Protein AF-A0A2L2YTN0-F1 (afdb_monomer_lite)

Organism: Parasteatoda tepidariorum (NCBI:txid114398)

Foldseek 3Di:
DVVVVVVVVVVVVVVVVVVVVVVVVVVVVVVVLPPDDDDDVVVLVVLLVPDDCLVVDDPPDDPPVVVVVVADPDHDPVVVVVVVVSVVSSCSSVVVVVVVVCVVCVVVVVVVVVVVVVVVVVVVVVVVVVVVVVVVVVVVVVVVVVVVVVVVVVVVVVVVVVVVVVVVVLVVVLVVLVVVLVVCVVVVVLVVNLVSLVVNLVSLVVVCVDPVSVVSNVVSVVVNVVSVVVVVVVVVVVVVPDDVVVPD

Radius of gyration: 58.1 Å; chains: 1; bounding box: 107×34×154 Å

Structure (mmCIF, N/CA/C/O backbone):
data_AF-A0A2L2YTN0-F1
#
_entry.id   AF-A0A2L2YTN0-F1
#
loop_
_atom_site.group_PDB
_atom_site.id
_atom_site.type_symbol
_atom_site.label_atom_id
_atom_site.label_alt_id
_atom_site.label_comp_id
_atom_site.label_asym_id
_atom_site.label_entity_id
_atom_site.label_seq_id
_atom_site.pdbx_PDB_ins_code
_atom_site.Cartn_x
_atom_site.Cartn_y
_atom_site.Cartn_z
_atom_site.occupancy
_atom_site.B_iso_or_equiv
_atom_site.auth_seq_id
_atom_site.auth_comp_id
_atom_site.auth_asym_id
_atom_site.auth_atom_id
_atom_site.pdbx_PDB_model_num
ATOM 1 N N . ILE A 1 1 ? -19.406 10.947 19.185 1.00 48.34 1 ILE A N 1
ATOM 2 C CA . ILE A 1 1 ? -18.418 10.175 19.982 1.00 48.34 1 ILE A CA 1
ATOM 3 C C . ILE A 1 1 ? -18.145 10.875 21.314 1.00 48.34 1 ILE A C 1
ATOM 5 O O . ILE A 1 1 ? -18.525 10.317 22.329 1.00 48.34 1 ILE A O 1
ATOM 9 N N . VAL A 1 2 ? -17.648 12.120 21.328 1.00 35.19 2 VAL A N 1
ATOM 10 C CA . VAL A 1 2 ? -17.417 12.908 22.567 1.00 35.19 2 VAL A CA 1
ATOM 11 C C . VAL A 1 2 ? -18.666 13.018 23.458 1.00 35.19 2 VAL A C 1
ATOM 13 O O . VAL A 1 2 ? -18.600 12.741 24.647 1.00 35.19 2 VAL A O 1
ATOM 16 N N . TYR A 1 3 ? -19.833 13.301 22.869 1.00 34.72 3 TYR A N 1
ATOM 17 C CA . TYR A 1 3 ? -21.108 13.385 23.600 1.00 34.72 3 TYR A CA 1
ATOM 18 C C . TYR A 1 3 ? -21.550 12.059 24.245 1.00 34.72 3 TYR A C 1
ATOM 20 O O . TYR A 1 3 ? -22.208 12.068 25.278 1.00 34.72 3 TYR A O 1
ATOM 28 N N . LEU A 1 4 ? -21.179 10.921 23.646 1.00 38.97 4 LEU A N 1
ATOM 29 C CA . LEU A 1 4 ? -21.523 9.594 24.163 1.00 38.97 4 LEU A CA 1
ATOM 30 C C . LEU A 1 4 ? -20.645 9.253 25.376 1.00 38.97 4 LEU A C 1
ATOM 32 O O . LEU A 1 4 ? -21.145 8.785 26.390 1.00 38.97 4 LEU A O 1
ATOM 36 N N . ILE A 1 5 ? -19.351 9.573 25.284 1.00 40.47 5 ILE A N 1
ATOM 37 C CA . ILE A 1 5 ? -18.366 9.385 26.358 1.00 40.47 5 ILE A CA 1
ATOM 38 C C . ILE A 1 5 ? -18.714 10.270 27.566 1.00 40.47 5 ILE A C 1
ATOM 40 O O . ILE A 1 5 ? -18.702 9.799 28.699 1.00 40.47 5 ILE A O 1
ATOM 44 N N . GLN A 1 6 ? -19.121 11.522 27.327 1.00 35.72 6 GLN A N 1
ATOM 45 C CA . GLN A 1 6 ? -19.537 12.450 28.384 1.00 35.72 6 GLN A CA 1
ATOM 46 C C . GLN A 1 6 ? -20.775 11.959 29.154 1.00 35.72 6 GLN A C 1
ATOM 48 O O . GLN A 1 6 ? -20.878 12.170 30.360 1.00 35.72 6 GLN A O 1
ATOM 53 N N . ASN A 1 7 ? -21.718 11.311 28.463 1.00 35.59 7 ASN A N 1
ATOM 54 C CA . ASN A 1 7 ? -22.945 10.808 29.079 1.00 35.59 7 ASN A CA 1
ATOM 55 C C . ASN A 1 7 ? -22.693 9.532 29.904 1.00 35.59 7 ASN A C 1
ATOM 57 O O . ASN A 1 7 ? -23.324 9.328 30.935 1.00 35.59 7 ASN A O 1
ATOM 61 N N . ILE A 1 8 ? -21.730 8.707 29.481 1.00 45.28 8 ILE A N 1
ATOM 62 C CA . ILE A 1 8 ? -21.305 7.498 30.203 1.00 45.28 8 ILE A CA 1
ATOM 63 C C . ILE A 1 8 ? -20.527 7.864 31.476 1.00 45.28 8 ILE A C 1
ATOM 65 O O . ILE A 1 8 ? -20.790 7.295 32.531 1.00 45.28 8 ILE A O 1
ATOM 69 N N . LEU A 1 9 ? -19.641 8.865 31.412 1.00 38.28 9 LEU A N 1
ATOM 70 C CA . LEU A 1 9 ? -18.929 9.388 32.587 1.00 38.28 9 LEU A CA 1
ATOM 71 C C . LEU A 1 9 ? -19.881 10.007 33.620 1.00 38.28 9 LEU A C 1
ATOM 73 O O . LEU A 1 9 ? -19.752 9.726 34.805 1.00 38.28 9 LEU A O 1
ATOM 77 N N . LYS A 1 10 ? -20.887 10.773 33.173 1.00 48.72 10 LYS A N 1
ATOM 78 C CA . LYS A 1 10 ? -21.931 11.301 34.067 1.00 48.72 10 LYS A CA 1
ATOM 79 C C . LYS A 1 10 ? -22.768 10.205 34.717 1.00 48.72 10 LYS A C 1
ATOM 81 O O . LYS A 1 10 ? -23.154 10.351 35.866 1.00 48.72 10 LYS A O 1
ATOM 86 N N . SER A 1 11 ? -23.044 9.117 33.998 1.00 43.41 11 SER A N 1
ATOM 87 C CA . SER A 1 11 ? -23.689 7.947 34.595 1.00 43.41 11 SER A CA 1
ATOM 88 C C . SER A 1 11 ? -22.801 7.386 35.710 1.00 43.41 11 SER A C 1
ATOM 90 O O . SER A 1 11 ? -23.268 7.221 36.824 1.00 43.41 11 SER A O 1
ATOM 92 N N . ILE A 1 12 ? -21.511 7.163 35.458 1.00 47.62 12 ILE A N 1
ATOM 93 C CA . ILE A 1 12 ? -20.570 6.618 36.453 1.00 47.62 12 ILE A CA 1
ATOM 94 C C . ILE A 1 12 ? -20.484 7.458 37.741 1.00 47.62 12 ILE A C 1
ATOM 96 O O . ILE A 1 12 ? -20.508 6.867 38.819 1.00 47.62 12 ILE A O 1
ATOM 100 N N . ASP A 1 13 ? -20.466 8.793 37.651 1.00 45.06 13 ASP A N 1
ATOM 101 C CA . ASP A 1 13 ? -20.492 9.675 38.835 1.00 45.06 13 ASP A CA 1
ATOM 102 C C . ASP A 1 13 ? -21.789 9.518 39.642 1.00 45.06 13 ASP A C 1
ATOM 104 O O . ASP A 1 13 ? -21.746 9.320 40.854 1.00 45.06 13 ASP A O 1
ATOM 108 N N . VAL A 1 14 ? -22.943 9.496 38.964 1.00 46.19 14 VAL A N 1
ATOM 109 C CA . VAL A 1 14 ? -24.255 9.314 39.612 1.00 46.19 14 VAL A CA 1
ATOM 110 C C . VAL A 1 14 ? -24.351 7.951 40.309 1.00 46.19 14 VAL A C 1
ATOM 112 O O . VAL A 1 14 ? -24.947 7.834 41.376 1.00 46.19 14 VAL A O 1
ATOM 115 N N . TRP A 1 15 ? -23.736 6.910 39.743 1.00 45.78 15 TRP A N 1
ATOM 116 C CA . TRP A 1 15 ? -23.689 5.578 40.355 1.00 45.78 15 TRP A CA 1
ATOM 117 C C . TRP A 1 15 ? -22.715 5.497 41.543 1.00 45.78 15 TRP A C 1
ATOM 119 O O . TRP A 1 15 ? -22.948 4.704 42.457 1.00 45.78 15 TRP A O 1
ATOM 129 N N . SER A 1 16 ? -21.653 6.311 41.563 1.00 41.84 16 SER A N 1
ATOM 130 C CA . SER A 1 16 ? -20.748 6.438 42.713 1.00 41.84 16 SER A CA 1
ATOM 131 C C . SER A 1 16 ? -21.428 7.161 43.876 1.00 41.84 16 SER A C 1
ATOM 133 O O . SER A 1 16 ? -21.427 6.644 44.991 1.00 41.84 16 SER A O 1
ATOM 135 N N . GLU A 1 17 ? -22.089 8.290 43.603 1.00 45.91 17 GLU A N 1
ATOM 136 C CA . GLU A 1 17 ? -22.865 9.048 44.597 1.00 45.91 17 GLU A CA 1
ATOM 137 C C . GLU A 1 17 ? -24.018 8.210 45.174 1.00 45.91 17 GLU A C 1
ATOM 139 O O . GLU A 1 17 ? -24.257 8.216 46.381 1.00 45.91 17 GLU A O 1
ATOM 144 N N . PHE A 1 18 ? -24.687 7.403 44.343 1.00 41.47 18 PHE A N 1
ATOM 145 C CA . PHE A 1 18 ? -25.736 6.485 44.796 1.00 41.47 18 PHE A CA 1
ATOM 146 C C . PHE A 1 18 ? -25.197 5.381 45.720 1.00 41.47 18 PHE A C 1
ATOM 148 O O . PHE A 1 18 ? -25.858 4.982 46.677 1.00 41.47 18 PHE A O 1
ATOM 155 N N . LYS A 1 19 ? -23.978 4.891 45.467 1.00 44.25 19 LYS A N 1
ATOM 156 C CA . LYS A 1 19 ? -23.327 3.866 46.296 1.00 44.25 19 LYS A CA 1
ATOM 157 C C . LYS A 1 19 ? -22.924 4.406 47.670 1.00 44.25 19 LYS A C 1
ATOM 159 O O . LYS A 1 19 ? -23.001 3.668 48.649 1.00 44.25 19 LYS A O 1
ATOM 164 N N . GLU A 1 20 ? -22.517 5.670 47.735 1.00 43.56 20 GLU A N 1
ATOM 165 C CA . GLU A 1 20 ? -22.165 6.371 48.975 1.00 43.56 20 GLU A CA 1
ATOM 166 C C . GLU A 1 20 ? -23.419 6.684 49.808 1.00 43.56 20 GLU A C 1
ATOM 168 O O . GLU A 1 20 ? -23.465 6.357 50.993 1.00 43.56 20 GLU A O 1
ATOM 173 N N . PHE A 1 21 ? -24.488 7.160 49.157 1.00 38.09 21 PHE A N 1
ATOM 174 C CA . PHE A 1 21 ? -25.786 7.429 49.784 1.00 38.09 21 PHE A CA 1
ATOM 175 C C . PHE A 1 21 ? -26.425 6.170 50.397 1.00 38.09 21 PHE A C 1
ATOM 177 O O . PHE A 1 21 ? -26.825 6.165 51.560 1.00 38.09 21 PHE A O 1
ATOM 184 N N . VAL A 1 22 ? -26.454 5.061 49.647 1.00 43.91 22 VAL A N 1
ATOM 185 C CA . VAL A 1 22 ? -27.010 3.784 50.129 1.00 43.91 22 VAL A CA 1
ATOM 186 C C . VAL A 1 22 ? -26.163 3.194 51.264 1.00 43.91 22 VAL A C 1
ATOM 188 O O . VAL A 1 22 ? -26.704 2.579 52.182 1.00 43.91 22 VAL A O 1
ATOM 191 N N . ALA A 1 23 ? -24.841 3.383 51.244 1.00 42.34 23 ALA A N 1
ATOM 192 C CA . ALA A 1 23 ? -23.972 2.908 52.317 1.00 42.34 23 ALA A CA 1
ATOM 193 C C . ALA A 1 23 ? -24.179 3.692 53.626 1.00 42.34 23 ALA A C 1
ATOM 195 O O . ALA A 1 23 ? -24.270 3.070 54.686 1.00 42.34 23 ALA A O 1
ATOM 196 N N . GLU A 1 24 ? -24.298 5.022 53.573 1.00 44.38 24 GLU A N 1
ATOM 197 C CA . GLU A 1 24 ? -24.508 5.861 54.763 1.00 44.38 24 GLU A CA 1
ATOM 198 C C . GLU A 1 24 ? -25.891 5.655 55.403 1.00 44.38 24 GLU A C 1
ATOM 200 O O . GLU A 1 24 ? -26.000 5.553 56.629 1.00 44.38 24 GLU A O 1
ATOM 205 N N . GLU A 1 25 ? -26.946 5.512 54.596 1.00 44.53 25 GLU A N 1
ATOM 206 C CA . GLU A 1 25 ? -28.322 5.360 55.089 1.00 44.53 25 GLU A CA 1
ATOM 207 C C . GLU A 1 25 ? -28.545 3.994 55.777 1.00 44.53 25 GLU A C 1
ATOM 209 O O . GLU A 1 25 ? -29.207 3.901 56.817 1.00 44.53 25 GLU A O 1
ATOM 214 N N . ILE A 1 26 ? -27.896 2.933 55.277 1.00 44.75 26 ILE A N 1
ATOM 215 C CA . ILE A 1 26 ? -27.931 1.585 55.874 1.00 44.75 26 ILE A CA 1
ATOM 216 C C . ILE A 1 26 ? -27.136 1.523 57.191 1.00 44.75 26 ILE A C 1
ATOM 218 O O . ILE A 1 26 ? -27.527 0.806 58.117 1.00 44.75 26 ILE A O 1
ATOM 222 N N . ILE A 1 27 ? -26.033 2.271 57.312 1.00 43.00 27 ILE A N 1
ATOM 223 C CA . ILE A 1 27 ? -25.228 2.321 58.544 1.00 43.00 27 ILE A CA 1
ATOM 224 C C . ILE A 1 27 ? -25.978 3.084 59.648 1.00 43.00 27 ILE A C 1
ATOM 226 O O . ILE A 1 27 ? -26.033 2.605 60.782 1.00 43.00 27 ILE A O 1
ATOM 230 N N . HIS A 1 28 ? -26.640 4.199 59.325 1.00 39.97 28 HIS A N 1
ATOM 231 C CA . HIS A 1 28 ? -27.434 4.961 60.297 1.00 39.97 28 HIS A CA 1
ATOM 232 C C . HIS A 1 28 ? -28.689 4.216 60.786 1.00 39.97 28 HIS A C 1
ATOM 234 O O . HIS A 1 28 ? -29.033 4.299 61.968 1.00 39.97 28 HIS A O 1
ATOM 240 N N . ALA A 1 29 ? -29.338 3.420 59.929 1.00 42.09 29 ALA A N 1
ATOM 241 C CA . ALA A 1 29 ? -30.466 2.571 60.328 1.00 42.09 29 ALA A CA 1
ATOM 242 C C . ALA A 1 29 ? -30.058 1.423 61.284 1.00 42.09 29 ALA A C 1
ATOM 244 O O . ALA A 1 29 ? -30.882 0.912 62.053 1.00 42.09 29 ALA A O 1
ATOM 245 N N . LYS A 1 30 ? -28.775 1.034 61.268 1.00 44.38 30 LYS A N 1
ATOM 246 C CA . LYS A 1 30 ? -28.212 -0.079 62.047 1.00 44.38 30 LYS A CA 1
ATOM 247 C C . LYS A 1 30 ? -27.887 0.277 63.501 1.00 44.38 30 LYS A C 1
ATOM 249 O O . LYS A 1 30 ? -27.953 -0.600 64.360 1.00 44.38 30 LYS A O 1
ATOM 254 N N . GLU A 1 31 ? -27.574 1.536 63.808 1.00 39.06 31 GLU A N 1
ATOM 255 C CA . GLU A 1 31 ? -27.275 1.961 65.189 1.00 39.06 31 GLU A CA 1
ATOM 256 C C . GLU A 1 31 ? -28.535 2.197 66.038 1.00 39.06 31 GLU A C 1
ATOM 258 O O . GLU A 1 31 ? -28.496 2.021 67.255 1.00 39.06 31 GLU A O 1
ATOM 263 N N . ALA A 1 32 ? -29.679 2.510 65.421 1.00 39.66 32 ALA A N 1
ATOM 264 C CA . ALA A 1 32 ? -30.922 2.787 66.148 1.00 39.66 32 ALA A CA 1
ATOM 265 C C . ALA A 1 32 ? -31.709 1.526 66.572 1.00 39.66 32 ALA A C 1
ATOM 267 O O . ALA A 1 32 ? -32.478 1.577 67.532 1.00 39.66 32 ALA A O 1
ATOM 268 N N . THR A 1 33 ? -31.525 0.389 65.893 1.00 42.94 33 THR A N 1
ATOM 269 C CA . THR A 1 33 ? -32.337 -0.836 66.083 1.00 42.94 33 THR A CA 1
ATOM 270 C C . THR A 1 33 ? -31.667 -1.907 66.955 1.00 42.94 33 THR A C 1
ATOM 272 O O . THR A 1 33 ? -32.315 -2.860 67.382 1.00 42.94 33 THR A O 1
ATOM 275 N N . LEU A 1 34 ? -30.396 -1.733 67.343 1.00 38.41 34 LEU A N 1
ATOM 276 C CA . LEU A 1 34 ? -29.641 -2.698 68.163 1.00 38.41 34 LEU A CA 1
ATOM 277 C C . LEU A 1 34 ? -29.969 -2.647 69.674 1.00 38.41 34 LEU A C 1
ATOM 279 O O . LEU A 1 34 ? -29.134 -2.962 70.521 1.00 38.41 34 LEU A O 1
ATOM 283 N N . SER A 1 35 ? -31.189 -2.266 70.053 1.00 40.78 35 SER A N 1
ATOM 284 C CA . SER A 1 35 ? -31.643 -2.382 71.440 1.00 40.78 35 SER A CA 1
ATOM 285 C C . SER A 1 35 ? -33.059 -2.945 71.508 1.00 40.78 35 SER A C 1
ATOM 287 O O . SER A 1 35 ? -34.026 -2.205 71.627 1.00 40.78 35 SER A O 1
ATOM 289 N N . LYS A 1 36 ? -33.171 -4.281 71.422 1.00 41.88 36 LYS A N 1
ATOM 290 C CA . LYS A 1 36 ? -33.826 -5.182 72.402 1.00 41.88 36 LYS A CA 1
ATOM 291 C C . LYS A 1 36 ? -34.142 -6.539 71.751 1.00 41.88 36 LYS A C 1
ATOM 293 O O . LYS A 1 36 ? -34.990 -6.661 70.883 1.00 41.88 36 LYS A O 1
ATOM 298 N N . SER A 1 37 ? -33.433 -7.560 72.224 1.00 45.72 37 SER A N 1
ATOM 299 C CA . SER A 1 37 ? -33.580 -8.992 71.924 1.00 45.72 37 SER A CA 1
ATOM 300 C C . SER A 1 37 ? -35.024 -9.504 71.801 1.00 45.72 37 SER A C 1
ATOM 302 O O . SER A 1 37 ? -35.763 -9.388 72.777 1.00 45.72 37 SER A O 1
ATOM 304 N N . TRP A 1 38 ? -35.290 -10.279 70.738 1.00 38.25 38 TRP A N 1
ATOM 305 C CA . TRP A 1 38 ? -35.926 -11.609 70.800 1.00 38.25 38 TRP A CA 1
ATOM 306 C C . TRP A 1 38 ? -35.236 -12.541 69.781 1.00 38.25 38 TRP A C 1
ATOM 308 O O . TRP A 1 38 ? -35.338 -12.341 68.578 1.00 38.25 38 TRP A O 1
ATOM 318 N N . ASN A 1 39 ? -34.475 -13.531 70.258 1.00 56.28 39 ASN A N 1
ATOM 319 C CA . ASN A 1 39 ? -33.761 -14.515 69.432 1.00 56.28 39 ASN A CA 1
ATOM 320 C C . ASN A 1 39 ? -34.617 -15.778 69.251 1.00 56.28 39 ASN A C 1
ATOM 322 O O . ASN A 1 39 ? -34.424 -16.742 69.991 1.00 56.28 39 ASN A O 1
ATOM 326 N N . ASN A 1 40 ? -35.555 -15.798 68.298 1.00 59.47 40 ASN A N 1
ATOM 327 C CA . ASN A 1 40 ? -36.106 -17.075 67.835 1.00 59.47 40 ASN A CA 1
ATOM 328 C C . ASN A 1 40 ? -36.604 -17.000 66.371 1.00 59.47 40 ASN A C 1
ATOM 330 O O . ASN A 1 40 ? -37.602 -16.323 66.117 1.00 59.47 40 ASN A O 1
ATOM 334 N N . PRO A 1 41 ? -35.952 -17.680 65.406 1.00 64.06 41 PRO A N 1
ATOM 335 C CA . PRO A 1 41 ? -36.286 -17.585 63.977 1.00 64.06 41 PRO A CA 1
ATOM 336 C C . PRO A 1 41 ? -37.686 -18.116 63.620 1.00 64.06 41 PRO A C 1
ATOM 338 O O . PRO A 1 41 ? -38.272 -17.671 62.636 1.00 64.06 41 PRO A O 1
ATOM 341 N N . GLU A 1 42 ? -38.252 -19.020 64.423 1.00 62.00 42 GLU A N 1
ATOM 342 C CA . GLU A 1 42 ? -39.632 -19.506 64.247 1.00 62.00 42 GLU A CA 1
ATOM 343 C C . GLU A 1 42 ? -40.665 -18.416 64.569 1.00 62.00 42 GLU A C 1
ATOM 345 O O . GLU A 1 42 ? -41.615 -18.215 63.820 1.00 62.00 42 GLU A O 1
ATOM 350 N N . VAL A 1 43 ? -40.421 -17.628 65.621 1.00 63.94 43 VAL A N 1
ATOM 351 C CA . VAL A 1 43 ? -41.303 -16.522 66.027 1.00 63.94 43 VAL A CA 1
ATOM 352 C C . VAL A 1 43 ? -41.260 -15.397 64.993 1.00 63.94 43 VAL A C 1
ATOM 354 O O . VAL A 1 43 ? -42.292 -14.824 64.659 1.00 63.94 43 VAL A O 1
ATOM 357 N N . GLU A 1 44 ? -40.084 -15.115 64.429 1.00 64.56 44 GLU A N 1
ATOM 358 C CA . GLU A 1 44 ? -39.925 -14.147 63.337 1.00 64.56 44 GLU A CA 1
ATOM 359 C C . GLU A 1 44 ? -40.713 -14.566 62.080 1.00 64.56 44 GLU A C 1
ATOM 361 O O . GLU A 1 44 ? -41.345 -13.727 61.435 1.00 64.56 44 GLU A O 1
ATOM 366 N N . GLN A 1 45 ? -40.736 -15.863 61.751 1.00 66.81 45 GLN A N 1
ATOM 367 C CA . GLN A 1 45 ? -41.491 -16.391 60.613 1.00 66.81 45 GLN A CA 1
ATOM 368 C C . GLN A 1 45 ? -43.010 -16.370 60.855 1.00 66.81 45 GLN A C 1
ATOM 370 O O . GLN A 1 45 ? -43.762 -16.008 59.947 1.00 66.81 45 GLN A O 1
ATOM 375 N N . ASP A 1 46 ? -43.456 -16.666 62.077 1.00 69.12 46 ASP A N 1
ATOM 376 C CA . ASP A 1 46 ? -44.862 -16.547 62.474 1.00 69.12 46 ASP A CA 1
ATOM 377 C C . ASP A 1 46 ? -45.338 -15.086 62.414 1.00 69.12 46 ASP A C 1
ATOM 379 O O . ASP A 1 46 ? -46.406 -14.797 61.870 1.00 69.12 46 ASP A O 1
ATOM 383 N N . ILE A 1 47 ? -44.515 -14.135 62.874 1.00 71.88 47 ILE A N 1
ATOM 384 C CA . ILE A 1 47 ? -44.794 -12.692 62.785 1.00 71.88 47 ILE A CA 1
ATOM 385 C C . ILE A 1 47 ? -44.916 -12.244 61.325 1.00 71.88 47 ILE A C 1
ATOM 387 O O . ILE A 1 47 ? -45.849 -11.506 61.006 1.00 71.88 47 ILE A O 1
ATOM 391 N N . LEU A 1 48 ? -44.028 -12.705 60.439 1.00 70.81 48 LEU A N 1
ATOM 392 C CA . LEU A 1 48 ? -44.089 -12.422 59.000 1.00 70.81 48 LEU A CA 1
ATOM 393 C C . LEU A 1 48 ? -45.358 -12.993 58.356 1.00 70.81 48 LEU A C 1
ATOM 395 O O . LEU A 1 48 ? -46.016 -12.295 57.594 1.00 70.81 48 LEU A O 1
ATOM 399 N N . SER A 1 49 ? -45.740 -14.224 58.706 1.00 71.75 49 SER A N 1
ATOM 400 C CA . SER A 1 49 ? -46.982 -14.843 58.216 1.00 71.75 49 SER A CA 1
ATOM 401 C C . SER A 1 49 ? -48.252 -14.171 58.759 1.00 71.75 49 SER A C 1
ATOM 403 O O . SER A 1 49 ? -49.316 -14.266 58.154 1.00 71.75 49 SER A O 1
ATOM 405 N N . SER A 1 50 ? -48.144 -13.449 59.883 1.00 74.56 50 SER A N 1
ATOM 406 C CA . SER A 1 50 ? -49.245 -12.676 60.472 1.00 74.56 50 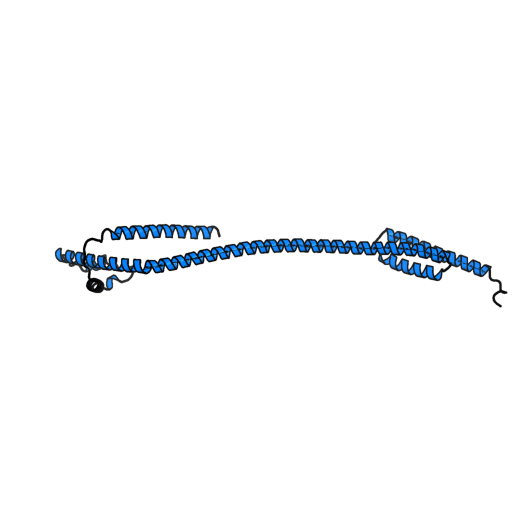SER A CA 1
ATOM 407 C C . SER A 1 50 ? -49.515 -11.340 59.765 1.00 74.56 50 SER A C 1
ATOM 409 O O . SER A 1 50 ? -50.497 -10.657 60.087 1.00 74.56 50 SER A O 1
ATOM 411 N N . ILE A 1 51 ? -48.635 -10.925 58.847 1.00 77.25 51 ILE A N 1
ATOM 412 C CA . ILE A 1 51 ? -48.811 -9.711 58.050 1.00 77.25 51 ILE A CA 1
ATOM 413 C C . ILE A 1 51 ? -49.892 -9.990 57.002 1.00 77.25 51 ILE A C 1
ATOM 415 O O . ILE A 1 51 ? -49.833 -10.973 56.271 1.00 77.25 51 ILE A O 1
ATOM 419 N N . LYS A 1 52 ? -50.908 -9.122 56.935 1.00 73.75 52 LYS A N 1
ATOM 420 C CA . LYS A 1 52 ? -51.998 -9.265 55.960 1.00 73.75 52 LYS A CA 1
ATOM 421 C C . LYS A 1 52 ? -51.446 -9.122 54.536 1.00 73.75 52 LYS A C 1
ATOM 423 O O . LYS A 1 52 ? -50.750 -8.151 54.250 1.00 73.75 52 LYS A O 1
ATOM 428 N N . GLU A 1 53 ? -51.850 -10.012 53.629 1.00 72.62 53 GLU A N 1
ATOM 429 C CA . GLU A 1 53 ? -51.388 -10.023 52.227 1.00 72.62 53 GLU A CA 1
ATOM 430 C C . GLU A 1 53 ? -51.665 -8.719 51.461 1.00 72.62 53 GLU A C 1
ATOM 432 O O . GLU A 1 53 ? -50.949 -8.369 50.527 1.00 72.62 53 GLU A O 1
ATOM 437 N N . VAL A 1 54 ? -52.660 -7.952 51.912 1.00 71.75 54 VAL A N 1
ATOM 438 C CA . VAL A 1 54 ? -53.020 -6.633 51.373 1.00 71.75 54 VAL A CA 1
ATOM 439 C C . VAL A 1 54 ? -51.836 -5.649 51.417 1.00 71.75 54 VAL A C 1
ATOM 441 O O . VAL A 1 54 ? -51.732 -4.790 50.549 1.00 71.75 54 VAL A O 1
ATOM 444 N N . PHE A 1 55 ? -50.899 -5.807 52.363 1.00 71.25 55 PHE A N 1
ATOM 445 C CA . PHE A 1 55 ? -49.687 -4.979 52.450 1.00 71.25 55 PHE A CA 1
ATOM 446 C C . PHE A 1 55 ? -48.626 -5.291 51.381 1.00 71.25 55 PHE A C 1
ATOM 448 O O . PHE A 1 55 ? -47.706 -4.497 51.217 1.00 71.25 55 PHE A O 1
ATOM 455 N N . TYR A 1 56 ? -48.746 -6.405 50.649 1.00 75.81 56 TYR A N 1
ATOM 456 C CA . TYR A 1 56 ? -47.852 -6.771 49.538 1.00 75.81 56 TYR A CA 1
ATOM 457 C C . TYR A 1 56 ? -48.431 -6.413 48.154 1.00 75.81 56 TYR A C 1
ATOM 459 O O . TYR A 1 56 ? -47.927 -6.887 47.139 1.00 75.81 56 TYR A O 1
ATOM 467 N N . SER A 1 57 ? -49.515 -5.631 48.102 1.00 74.69 57 SER A N 1
ATOM 468 C CA . SER A 1 57 ? -50.183 -5.238 46.849 1.00 74.69 57 SER A CA 1
ATOM 469 C C . SER A 1 57 ? -49.483 -4.061 46.139 1.00 74.69 57 SER A C 1
ATOM 471 O O . SER A 1 57 ? -48.590 -3.448 46.715 1.00 74.69 57 SER A O 1
ATOM 473 N N . ASP A 1 58 ? -49.902 -3.775 44.895 1.00 72.62 58 ASP A N 1
ATOM 474 C CA . ASP A 1 58 ? -49.335 -2.799 43.935 1.00 72.62 58 ASP A CA 1
ATOM 475 C C . ASP A 1 58 ? -48.827 -1.463 44.518 1.00 72.62 58 ASP A C 1
ATOM 477 O O . ASP A 1 58 ? -49.341 -0.961 45.517 1.00 72.62 58 ASP A O 1
ATOM 481 N N . GLU A 1 59 ? -47.903 -0.811 43.791 1.00 67.50 59 GLU A N 1
ATOM 482 C CA . GLU A 1 59 ? -47.253 0.474 44.136 1.00 67.50 59 GLU A CA 1
ATOM 483 C C . GLU A 1 59 ? -48.214 1.640 44.473 1.00 67.50 59 GLU A C 1
ATOM 485 O O . GLU A 1 59 ? -47.798 2.649 45.039 1.00 67.50 59 GLU A O 1
ATOM 490 N N . ASN A 1 60 ? -49.510 1.508 44.177 1.00 73.19 60 ASN A N 1
ATOM 491 C CA . ASN A 1 60 ? -50.554 2.492 44.477 1.00 73.19 60 ASN A CA 1
ATOM 492 C C . ASN A 1 60 ? -51.310 2.234 45.800 1.00 73.19 60 ASN A C 1
ATOM 494 O O . ASN A 1 60 ? -52.271 2.949 46.098 1.00 73.19 60 ASN A O 1
ATOM 498 N N . PHE A 1 61 ? -50.941 1.214 46.580 1.00 77.62 61 PHE A N 1
ATOM 499 C CA . PHE A 1 61 ? -51.616 0.883 47.834 1.00 77.62 61 PHE A CA 1
ATOM 500 C C . PHE A 1 61 ? -51.254 1.858 48.966 1.00 77.62 61 PHE A C 1
ATOM 502 O O . PHE A 1 61 ? -50.121 1.907 49.443 1.00 77.62 61 PHE A O 1
ATOM 509 N N . ASP A 1 62 ? -52.247 2.607 49.454 1.00 75.44 62 ASP A N 1
ATOM 510 C CA . ASP A 1 62 ? -52.084 3.495 50.607 1.00 75.44 62 ASP A CA 1
ATOM 511 C C . ASP A 1 62 ? -52.379 2.751 51.921 1.00 75.44 62 ASP A C 1
ATOM 513 O O . ASP A 1 62 ? -53.519 2.665 52.398 1.00 75.44 62 ASP A O 1
ATOM 517 N N . ALA A 1 63 ? -51.311 2.225 52.523 1.00 75.12 63 ALA A N 1
ATOM 518 C CA . ALA A 1 63 ? -51.346 1.533 53.807 1.00 75.12 63 ALA A CA 1
ATOM 519 C C . ALA A 1 63 ? -51.916 2.402 54.943 1.00 75.12 63 ALA A C 1
ATOM 521 O O . ALA A 1 63 ? -52.555 1.875 55.860 1.00 75.12 63 ALA A O 1
ATOM 522 N N . SER A 1 64 ? -51.723 3.726 54.876 1.00 75.62 64 SER A N 1
ATOM 523 C CA . SER A 1 64 ? -52.208 4.656 55.895 1.00 75.62 64 SER A CA 1
ATOM 524 C C . SER A 1 64 ? -53.727 4.806 55.821 1.00 75.62 64 SER A C 1
ATOM 526 O O . SER A 1 64 ? -54.410 4.656 56.833 1.00 75.62 64 SER A O 1
ATOM 528 N N . GLN A 1 65 ? -54.287 4.966 54.617 1.00 76.00 65 GLN A N 1
ATOM 529 C CA . GLN A 1 65 ? -55.738 5.019 54.413 1.00 76.00 65 GLN A CA 1
ATOM 530 C C . GLN A 1 65 ? -56.433 3.703 54.758 1.00 76.00 65 GLN A C 1
ATOM 532 O O . GLN A 1 65 ? -57.540 3.720 55.297 1.00 76.00 65 GLN A O 1
ATOM 537 N N . TYR A 1 66 ? -55.811 2.564 54.451 1.00 79.12 66 TYR A N 1
ATOM 538 C CA . TYR A 1 66 ? -56.362 1.254 54.795 1.00 79.12 66 TYR A CA 1
ATOM 539 C C . TYR A 1 66 ? -56.486 1.076 56.312 1.00 79.12 66 TYR A C 1
ATOM 541 O O . TYR A 1 66 ? -57.530 0.646 56.798 1.00 79.12 66 TYR A O 1
ATOM 549 N N . LYS A 1 67 ? -55.455 1.476 57.065 1.00 74.44 67 LYS A N 1
ATOM 550 C CA . LYS A 1 67 ? -55.467 1.410 58.528 1.00 74.44 67 LYS A CA 1
ATOM 551 C C . LYS A 1 67 ? -56.394 2.429 59.177 1.00 74.44 67 LYS A C 1
ATOM 553 O O . LYS A 1 67 ? -57.097 2.080 60.116 1.00 74.44 67 LYS A O 1
ATOM 558 N N . LEU A 1 68 ? -56.481 3.642 58.635 1.00 74.06 68 LEU A N 1
ATOM 559 C CA . LEU A 1 68 ? -57.400 4.669 59.134 1.00 74.06 68 LEU A CA 1
ATOM 560 C C . LEU A 1 68 ? -58.881 4.294 58.953 1.00 74.06 68 LEU A C 1
ATOM 562 O O . LEU A 1 68 ? -59.700 4.691 59.772 1.00 74.06 68 LEU A O 1
ATOM 566 N N . LYS A 1 69 ? -59.229 3.503 57.927 1.00 76.25 69 LYS A N 1
ATOM 567 C CA . LYS A 1 69 ? -60.592 2.967 57.732 1.00 76.25 69 LYS A CA 1
ATOM 568 C C . LYS A 1 69 ? -60.947 1.814 58.679 1.00 76.25 69 LYS A C 1
ATOM 570 O O . LYS A 1 69 ? -62.122 1.483 58.797 1.00 76.25 69 LYS A O 1
ATOM 575 N N . GLU A 1 70 ? -59.952 1.177 59.298 1.00 72.06 70 GLU A N 1
ATOM 576 C CA . GLU A 1 70 ? -60.126 0.039 60.215 1.00 72.06 70 GLU A CA 1
ATOM 577 C C . GLU A 1 70 ? -60.398 0.504 61.664 1.00 72.06 70 GLU A C 1
ATOM 579 O O . GLU A 1 70 ? -60.928 -0.260 62.466 1.00 72.06 70 GLU A O 1
ATOM 584 N N . ILE A 1 71 ? -60.097 1.769 61.989 1.00 70.38 71 ILE A N 1
ATOM 585 C CA . ILE A 1 71 ? -60.289 2.360 63.321 1.00 70.38 71 ILE A CA 1
ATOM 586 C C . ILE A 1 71 ? -61.756 2.798 63.499 1.00 70.38 71 ILE A C 1
ATOM 588 O O . ILE A 1 71 ? -62.315 3.492 62.652 1.00 70.38 71 ILE A O 1
ATOM 592 N N . SER A 1 72 ? -62.382 2.395 64.609 1.00 63.47 72 SER A N 1
ATOM 593 C CA . SER A 1 72 ? -63.755 2.778 64.985 1.00 63.47 72 SER A CA 1
ATOM 594 C C . SER A 1 72 ? -63.869 4.271 65.349 1.00 63.47 72 SER A C 1
ATOM 596 O O . SER A 1 72 ? -62.934 4.846 65.902 1.00 63.47 72 SER A O 1
ATOM 598 N N . ASP A 1 73 ? -65.042 4.880 65.121 1.00 61.41 73 ASP A N 1
ATOM 599 C CA . ASP A 1 73 ? -65.346 6.303 65.395 1.00 61.41 73 ASP A CA 1
ATOM 600 C C . ASP A 1 73 ? -65.200 6.705 66.885 1.00 61.41 73 ASP A C 1
ATOM 602 O O . ASP A 1 73 ? -65.113 7.890 67.208 1.00 61.41 73 ASP A O 1
ATOM 606 N N . VAL A 1 74 ? -65.140 5.731 67.808 1.00 59.75 74 VAL A N 1
ATOM 607 C CA . VAL A 1 74 ? -64.775 5.942 69.223 1.00 59.75 74 VAL A CA 1
ATOM 608 C C . VAL A 1 74 ? -63.503 5.141 69.531 1.00 59.75 74 VAL A C 1
ATOM 610 O O . VAL A 1 74 ? -63.596 3.953 69.843 1.00 59.75 74 VAL A O 1
ATOM 613 N N . PRO A 1 75 ? -62.311 5.750 69.420 1.00 62.16 75 PRO A N 1
ATOM 614 C CA . PRO A 1 75 ? -61.055 5.023 69.559 1.00 62.16 75 PRO A CA 1
ATOM 615 C C . PRO A 1 75 ? -60.720 4.724 71.028 1.00 62.16 75 PRO A C 1
ATOM 617 O O . PRO A 1 75 ? -60.600 5.644 71.841 1.00 62.16 75 PRO A O 1
ATOM 620 N N . ASP A 1 76 ? -60.491 3.450 71.363 1.00 72.12 76 ASP A N 1
ATOM 621 C CA . ASP A 1 76 ? -59.791 3.081 72.597 1.00 72.12 76 ASP A CA 1
ATOM 622 C C . ASP A 1 76 ? -58.276 3.264 72.400 1.00 72.12 76 ASP A C 1
ATOM 624 O O . ASP A 1 76 ? -57.639 2.656 71.537 1.00 72.12 76 ASP A O 1
ATOM 628 N N . ILE A 1 77 ? -57.679 4.121 73.230 1.00 74.38 77 ILE A N 1
ATOM 629 C CA . ILE A 1 77 ? -56.249 4.457 73.201 1.00 74.38 77 ILE A CA 1
ATOM 630 C C . ILE A 1 77 ? -55.385 3.208 73.441 1.00 74.38 77 ILE A C 1
ATOM 632 O O . ILE A 1 77 ? -54.260 3.125 72.939 1.00 74.38 77 ILE A O 1
ATOM 636 N N . ASN A 1 78 ? -55.891 2.233 74.203 1.00 75.31 78 ASN A N 1
ATOM 637 C CA . ASN A 1 78 ? -55.154 1.006 74.498 1.00 75.31 78 ASN A CA 1
ATOM 638 C C . ASN A 1 78 ? -55.078 0.067 73.288 1.00 75.31 78 ASN A C 1
ATOM 640 O O . ASN A 1 78 ? -54.027 -0.533 73.062 1.00 75.31 78 ASN A O 1
ATOM 644 N N . GLU A 1 79 ? -56.142 -0.013 72.487 1.00 74.31 79 GLU A N 1
ATOM 645 C CA . GLU A 1 79 ? -56.178 -0.813 71.257 1.00 74.31 79 GLU A CA 1
ATOM 646 C C . GLU A 1 79 ? -55.236 -0.234 70.197 1.00 74.31 79 GLU A C 1
ATOM 648 O O . GLU A 1 79 ? -54.409 -0.958 69.645 1.00 74.31 79 GLU A O 1
ATOM 653 N N . ILE A 1 80 ? -55.246 1.091 70.013 1.00 77.00 80 ILE A N 1
ATOM 654 C CA . ILE A 1 80 ? -54.318 1.781 69.101 1.00 77.00 80 ILE A CA 1
ATOM 655 C C . ILE A 1 80 ? -52.863 1.543 69.517 1.00 77.00 80 ILE A C 1
ATOM 657 O O . ILE A 1 80 ? -52.009 1.252 68.681 1.00 77.00 80 ILE A O 1
ATOM 661 N N . ARG A 1 81 ? -52.565 1.619 70.820 1.00 79.25 81 ARG A N 1
ATOM 662 C CA . ARG A 1 81 ? -51.212 1.374 71.337 1.00 79.25 81 ARG A CA 1
ATOM 663 C C . ARG A 1 81 ? -50.770 -0.079 71.132 1.00 79.25 81 ARG A C 1
ATOM 665 O O . ARG A 1 81 ? -49.593 -0.325 70.868 1.00 79.25 81 ARG A O 1
ATOM 672 N N . ALA A 1 82 ? -51.688 -1.037 71.256 1.00 78.81 82 ALA A N 1
ATOM 673 C CA . ALA A 1 82 ? -51.409 -2.446 70.993 1.00 78.81 82 ALA A CA 1
ATOM 674 C C . ALA A 1 82 ? -51.144 -2.705 69.498 1.00 78.81 82 ALA A C 1
ATOM 676 O O . ALA A 1 82 ? -50.213 -3.439 69.158 1.00 78.81 82 ALA A O 1
ATOM 677 N N . GLU A 1 83 ? -51.898 -2.061 68.603 1.00 76.19 83 GLU A N 1
ATOM 678 C CA . GLU A 1 83 ? -51.655 -2.129 67.160 1.00 76.19 83 GLU A CA 1
ATOM 679 C C . GLU A 1 83 ? -50.337 -1.465 66.753 1.00 76.19 83 GLU A C 1
ATOM 681 O O . GLU A 1 83 ? -49.578 -2.045 65.978 1.00 76.19 83 GLU A O 1
ATOM 686 N N . GLU A 1 84 ? -50.015 -0.299 67.318 1.00 80.50 84 GLU A N 1
ATOM 687 C CA . GLU A 1 84 ? -48.738 0.386 67.097 1.00 80.50 84 GLU A CA 1
ATOM 688 C C . GLU A 1 84 ? -47.557 -0.500 67.523 1.00 80.50 84 GLU A C 1
ATOM 690 O O . GLU A 1 84 ? -46.571 -0.630 66.794 1.00 80.50 84 GLU A O 1
ATOM 695 N N . ALA A 1 85 ? -47.666 -1.162 68.680 1.00 79.69 85 ALA A N 1
ATOM 696 C CA . ALA A 1 85 ? -46.655 -2.102 69.151 1.00 79.69 85 ALA A CA 1
ATOM 697 C C . ALA A 1 85 ? -46.506 -3.311 68.208 1.00 79.69 85 ALA A C 1
ATOM 699 O O . ALA A 1 85 ? -45.383 -3.728 67.922 1.00 79.69 85 ALA A O 1
ATOM 700 N N . LYS A 1 86 ? -47.618 -3.840 67.677 1.00 81.38 86 LYS A N 1
ATOM 701 C CA . LYS A 1 86 ? -47.612 -4.938 66.699 1.00 81.38 86 LYS A CA 1
ATOM 702 C C . LYS A 1 86 ? -46.962 -4.527 65.373 1.00 81.38 86 LYS A C 1
ATOM 704 O O . LYS A 1 86 ? -46.140 -5.273 64.850 1.00 81.38 86 LYS A O 1
ATOM 709 N N . LEU A 1 87 ? -47.289 -3.344 64.853 1.00 80.94 87 LEU A N 1
ATOM 710 C CA . LEU A 1 87 ? -46.718 -2.791 63.619 1.00 80.94 87 LEU A CA 1
ATOM 711 C C . LEU A 1 87 ? -45.214 -2.533 63.748 1.00 80.94 87 LEU A C 1
ATOM 713 O O . LEU A 1 87 ? -44.459 -2.895 62.850 1.00 80.94 87 LEU A O 1
ATOM 717 N N . LYS A 1 88 ? -44.759 -1.977 64.878 1.00 81.81 88 LYS A N 1
ATOM 718 C CA . LYS A 1 88 ? -43.323 -1.790 65.150 1.00 81.81 88 LYS A CA 1
ATOM 719 C C . LYS A 1 88 ? -42.566 -3.114 65.171 1.00 81.81 88 LYS A C 1
ATOM 721 O O . LYS A 1 88 ? -41.474 -3.201 64.624 1.00 81.81 88 LYS A O 1
ATOM 726 N N . LEU A 1 89 ? -43.162 -4.144 65.766 1.00 81.31 89 LEU A N 1
ATOM 727 C CA . LEU A 1 89 ? -42.565 -5.473 65.843 1.00 81.31 89 LEU A CA 1
ATOM 728 C C . LEU A 1 89 ? -42.518 -6.165 64.468 1.00 81.31 89 LEU A C 1
ATOM 730 O O . LEU A 1 89 ? -41.512 -6.776 64.126 1.00 81.31 89 LEU A O 1
ATOM 734 N N . GLN A 1 90 ? -43.556 -6.011 63.640 1.00 81.62 90 GLN A N 1
ATOM 735 C CA . GLN A 1 90 ? -43.545 -6.477 62.247 1.00 81.62 90 GLN A CA 1
ATOM 736 C C . GLN A 1 90 ? -42.503 -5.733 61.396 1.00 81.62 90 GLN A C 1
ATOM 738 O O . GLN A 1 90 ? -41.774 -6.368 60.636 1.00 81.62 90 GLN A O 1
ATOM 743 N N . LEU A 1 91 ? -42.397 -4.409 61.548 1.00 81.94 91 LEU A N 1
ATOM 744 C CA . LEU A 1 91 ? -41.414 -3.585 60.842 1.00 81.94 91 LEU A CA 1
ATOM 745 C C . LEU A 1 91 ? -39.979 -4.006 61.171 1.00 81.94 91 LEU A C 1
ATOM 747 O O . LEU A 1 91 ? -39.160 -4.118 60.264 1.00 81.94 91 LEU A O 1
ATOM 751 N N . ASP A 1 92 ? -39.684 -4.269 62.443 1.00 80.62 92 ASP A N 1
ATOM 752 C CA . ASP A 1 92 ? -38.349 -4.682 62.881 1.00 80.62 92 ASP A CA 1
ATOM 753 C C . ASP A 1 92 ? -37.943 -6.029 62.257 1.00 80.62 92 ASP A C 1
ATOM 755 O O . ASP A 1 92 ? -36.858 -6.170 61.687 1.00 80.62 92 ASP A O 1
ATOM 759 N N . VAL A 1 93 ? -38.863 -7.001 62.238 1.00 81.69 93 VAL A N 1
ATOM 760 C CA . VAL A 1 93 ? -38.634 -8.314 61.615 1.00 81.69 93 VAL A CA 1
ATOM 761 C C . VAL A 1 93 ? -38.462 -8.206 60.094 1.00 81.69 93 VAL A C 1
ATOM 763 O O . VAL A 1 93 ? -37.553 -8.822 59.530 1.00 81.69 93 VAL A O 1
ATOM 766 N N . VAL A 1 94 ? -39.296 -7.410 59.415 1.00 83.50 94 VAL A N 1
ATOM 767 C CA . VAL A 1 94 ? -39.182 -7.182 57.964 1.00 83.50 94 VAL A CA 1
ATOM 768 C C . VAL A 1 94 ? -37.874 -6.470 57.630 1.00 83.50 94 VAL A C 1
ATOM 770 O O . VAL A 1 94 ? -37.165 -6.909 56.729 1.00 83.50 94 VAL A O 1
ATOM 773 N N . SER A 1 95 ? -37.511 -5.432 58.384 1.00 80.00 95 SER A N 1
ATOM 774 C CA . SER A 1 95 ? -36.265 -4.678 58.209 1.00 80.00 95 SER A CA 1
ATOM 775 C C . SER A 1 95 ? -35.035 -5.570 58.381 1.00 80.00 95 SER A C 1
ATOM 777 O O . SER A 1 95 ? -34.122 -5.557 57.551 1.00 80.00 95 SER A O 1
ATOM 779 N N . LYS A 1 96 ? -35.036 -6.433 59.403 1.00 81.50 96 LYS A N 1
ATOM 780 C CA . LYS A 1 96 ? -33.962 -7.400 59.647 1.00 81.50 96 LYS A CA 1
ATOM 781 C C . LYS A 1 96 ? -33.836 -8.417 58.510 1.00 81.50 96 LYS A C 1
ATOM 783 O O . LYS A 1 96 ? -32.726 -8.681 58.047 1.00 81.50 96 LYS A O 1
ATOM 788 N N . LYS A 1 97 ? -34.955 -8.966 58.024 1.00 81.81 97 LYS A N 1
ATOM 789 C CA . LYS A 1 97 ? -34.957 -9.954 56.932 1.00 81.81 97 LYS A CA 1
ATOM 790 C C . LYS A 1 97 ? -34.588 -9.335 55.585 1.00 81.81 97 LYS A C 1
ATOM 792 O O . LYS A 1 97 ? -33.837 -9.944 54.827 1.00 81.81 97 LYS A O 1
ATOM 797 N N . LEU A 1 98 ? -35.050 -8.115 55.323 1.00 79.81 98 LEU A N 1
ATOM 798 C CA . LEU A 1 98 ? -34.657 -7.322 54.164 1.00 79.81 98 LEU A CA 1
ATOM 799 C C . LEU A 1 98 ? -33.155 -7.032 54.195 1.00 79.81 98 LEU A C 1
ATOM 801 O O . LEU A 1 98 ? -32.464 -7.294 53.218 1.00 79.81 98 LEU A O 1
ATOM 805 N N . SER A 1 99 ? -32.630 -6.590 55.337 1.00 74.25 99 SER A N 1
ATOM 806 C CA . SER A 1 99 ? -31.196 -6.340 55.517 1.00 74.25 99 SER A CA 1
ATOM 807 C C . SER A 1 99 ? -30.360 -7.605 55.313 1.00 74.25 99 SER A C 1
ATOM 809 O O . SER A 1 99 ? -29.313 -7.553 54.673 1.00 74.25 99 SER A O 1
ATOM 811 N N . ALA A 1 100 ? -30.826 -8.758 55.805 1.00 79.44 100 ALA A N 1
ATOM 812 C CA . ALA A 1 100 ? -30.161 -10.042 55.592 1.00 79.44 100 ALA A CA 1
ATOM 813 C C . ALA A 1 100 ? -30.164 -10.462 54.112 1.00 79.44 100 ALA A C 1
ATOM 815 O O . ALA A 1 100 ? -29.135 -10.902 53.607 1.00 79.44 100 ALA A O 1
ATOM 816 N N . LEU A 1 101 ? -31.286 -10.280 53.406 1.00 79.12 101 LEU A N 1
ATOM 817 C CA . LEU A 1 101 ? -31.398 -10.543 51.967 1.00 79.12 101 LEU A CA 1
ATOM 818 C C . LEU A 1 101 ? -30.513 -9.608 51.138 1.00 79.12 101 LEU A C 1
ATOM 820 O O . LEU A 1 101 ? -29.848 -10.063 50.210 1.00 79.12 101 LEU A O 1
ATOM 824 N N . ILE A 1 102 ? -30.463 -8.322 51.488 1.00 76.00 102 ILE A N 1
ATOM 825 C CA . ILE A 1 102 ? -29.583 -7.342 50.843 1.00 76.00 102 ILE A CA 1
ATOM 826 C C . ILE A 1 102 ? -28.123 -7.751 51.038 1.00 76.00 102 ILE A C 1
ATOM 828 O O . ILE A 1 102 ? -27.377 -7.816 50.066 1.00 76.00 102 ILE A O 1
ATOM 832 N N . LEU A 1 103 ? -27.727 -8.095 52.267 1.00 76.50 103 LEU A N 1
ATOM 833 C CA . LEU A 1 103 ? -26.364 -8.528 52.574 1.00 76.50 103 LEU A CA 1
ATOM 834 C C . LEU A 1 103 ? -25.997 -9.827 51.840 1.00 76.50 103 LEU A C 1
ATOM 836 O O . LEU A 1 103 ? -24.876 -9.975 51.362 1.00 76.50 103 LEU A O 1
ATOM 840 N N . GLN A 1 104 ? -26.950 -10.753 51.716 1.00 78.81 104 GLN A N 1
ATOM 841 C CA . GLN A 1 104 ? -26.765 -12.011 50.998 1.00 78.81 104 GLN A CA 1
ATOM 842 C C . GLN A 1 104 ? -26.641 -11.806 49.481 1.00 78.81 104 GLN A C 1
ATOM 844 O O . GLN A 1 104 ? -25.865 -12.508 48.840 1.00 78.81 104 GLN A O 1
ATOM 849 N N . ASN A 1 105 ? -27.378 -10.853 48.905 1.00 81.38 105 ASN A N 1
ATOM 850 C CA . ASN A 1 105 ? -27.373 -10.590 47.464 1.00 81.38 105 ASN A CA 1
ATOM 851 C C . ASN A 1 105 ? -26.297 -9.574 47.031 1.00 81.38 105 ASN A C 1
ATOM 853 O O . ASN A 1 105 ? -26.033 -9.401 45.842 1.00 81.38 105 ASN A O 1
ATOM 857 N N . GLN A 1 106 ? -25.646 -8.908 47.988 1.00 76.94 106 GLN A N 1
ATOM 858 C CA . GLN A 1 106 ? -24.590 -7.932 47.729 1.00 76.94 106 GLN A CA 1
ATOM 859 C C . GLN A 1 106 ? -23.391 -8.551 46.998 1.00 76.94 106 GLN A C 1
ATOM 861 O O . GLN A 1 106 ? -22.783 -7.890 46.157 1.00 76.94 106 GLN A O 1
ATOM 866 N N . THR A 1 107 ? -23.054 -9.810 47.290 1.00 78.81 107 THR A N 1
ATOM 867 C CA . THR A 1 107 ? -21.964 -10.525 46.611 1.00 78.81 107 THR A CA 1
ATOM 868 C C . THR A 1 107 ? -22.295 -10.791 45.147 1.00 78.81 107 THR A C 1
ATOM 870 O O . THR A 1 107 ? -21.482 -10.471 44.287 1.00 78.81 107 THR A O 1
ATOM 873 N N . ALA A 1 108 ? -23.507 -11.266 44.851 1.00 82.88 108 ALA A N 1
ATOM 874 C CA . ALA A 1 108 ? -23.968 -11.492 43.481 1.00 82.88 108 ALA A CA 1
ATOM 875 C C . ALA A 1 108 ? -24.023 -10.182 42.675 1.00 82.88 108 ALA A C 1
ATOM 877 O O . ALA A 1 108 ? -23.558 -10.125 41.539 1.00 82.88 108 ALA A O 1
ATOM 878 N N . LEU A 1 109 ? -24.504 -9.091 43.283 1.00 78.81 109 LEU A N 1
ATOM 879 C CA . LEU A 1 109 ? -24.487 -7.770 42.648 1.00 78.81 109 LEU A CA 1
ATOM 880 C C . LEU A 1 109 ? -23.054 -7.277 42.377 1.00 78.81 109 LEU A C 1
ATOM 882 O O . LEU A 1 109 ? -22.790 -6.688 41.330 1.00 78.81 109 LEU A O 1
ATOM 886 N N . ALA A 1 110 ? -22.122 -7.508 43.304 1.00 84.38 110 ALA A N 1
ATOM 887 C CA . ALA A 1 110 ? -20.720 -7.141 43.122 1.00 84.38 110 ALA A CA 1
ATOM 888 C C . ALA A 1 110 ? -20.043 -7.962 42.010 1.00 84.38 110 ALA A C 1
ATOM 890 O O . ALA A 1 110 ? -19.243 -7.413 41.251 1.00 84.38 110 ALA A O 1
ATOM 891 N N . GLU A 1 111 ? -20.373 -9.248 41.888 1.00 89.56 111 GLU A N 1
ATOM 892 C CA . GLU A 1 111 ? -19.896 -10.119 40.809 1.00 89.56 111 GLU A CA 1
ATOM 893 C C . GLU A 1 111 ? -20.395 -9.650 39.438 1.00 89.56 111 GLU A C 1
ATOM 895 O O . GLU A 1 111 ? -19.587 -9.482 38.522 1.00 89.56 111 GLU A O 1
ATOM 900 N N . GLU A 1 112 ? -21.686 -9.337 39.308 1.00 86.00 112 GLU A N 1
ATOM 901 C CA . GLU A 1 112 ? -22.261 -8.807 38.064 1.00 86.00 112 GLU A CA 1
ATOM 902 C C . GLU A 1 112 ? -21.652 -7.449 37.677 1.00 86.00 112 GLU A C 1
ATOM 904 O O . GLU A 1 112 ? -21.302 -7.219 36.517 1.00 86.00 112 GLU A O 1
ATOM 909 N N . LEU A 1 113 ? -21.427 -6.554 38.646 1.00 87.94 113 LEU A N 1
ATOM 910 C CA . LEU A 1 113 ? -20.739 -5.283 38.392 1.00 87.94 113 LEU A CA 1
ATOM 911 C C . LEU A 1 113 ? -19.285 -5.490 37.943 1.00 87.94 113 LEU A C 1
ATOM 913 O O . LEU A 1 113 ? -18.820 -4.824 37.013 1.00 87.94 113 LEU A O 1
ATOM 917 N N . ASN A 1 114 ? -18.563 -6.433 38.551 1.00 92.12 114 ASN A N 1
ATOM 918 C CA . ASN A 1 114 ? -17.218 -6.799 38.104 1.00 92.12 114 ASN A CA 1
ATOM 919 C C . ASN A 1 114 ? -17.235 -7.363 36.673 1.00 92.12 114 ASN A C 1
ATOM 921 O O . ASN A 1 114 ? -16.372 -7.024 35.865 1.00 92.12 114 ASN A O 1
ATOM 925 N N . HIS A 1 115 ? -18.245 -8.155 36.317 1.00 95.25 115 HIS A N 1
ATOM 926 C CA . HIS A 1 115 ? -18.391 -8.668 34.960 1.00 95.25 115 HIS A CA 1
ATOM 927 C C . HIS A 1 115 ? -18.646 -7.543 33.940 1.00 95.25 115 HIS A C 1
ATOM 929 O O . HIS A 1 115 ? -17.977 -7.477 32.905 1.00 95.25 115 HIS A O 1
ATOM 935 N N . VAL A 1 116 ? -19.543 -6.600 34.250 1.00 95.62 116 VAL A N 1
ATOM 936 C CA . VAL A 1 116 ? -19.820 -5.433 33.393 1.00 95.62 116 VAL A CA 1
ATOM 937 C C . VAL A 1 116 ? -18.571 -4.571 33.200 1.00 95.62 116 VAL A C 1
ATOM 939 O O . VAL A 1 116 ? -18.256 -4.194 32.070 1.00 95.62 116 VAL A O 1
ATOM 942 N N . THR A 1 117 ? -17.827 -4.285 34.270 1.00 93.81 117 THR A N 1
ATOM 943 C CA . THR A 1 117 ? -16.587 -3.492 34.171 1.00 93.81 117 THR A CA 1
ATOM 944 C C . THR A 1 117 ? -15.513 -4.203 33.348 1.00 93.81 117 THR A C 1
ATOM 946 O O . THR A 1 117 ? -14.839 -3.571 32.532 1.00 93.81 117 THR A O 1
ATOM 949 N N . GLN A 1 118 ? -15.386 -5.526 33.474 1.00 96.25 118 GLN A N 1
ATOM 950 C CA . GLN A 1 118 ? -14.449 -6.298 32.664 1.00 96.25 118 GLN A CA 1
ATOM 951 C C . GLN A 1 118 ? -14.848 -6.335 31.183 1.00 96.25 118 GLN A C 1
ATOM 953 O O . GLN A 1 118 ? -13.988 -6.176 30.312 1.00 96.25 118 GLN A O 1
ATOM 958 N N . MET A 1 119 ? -16.142 -6.469 30.882 1.00 96.62 119 MET A N 1
ATOM 959 C CA . MET A 1 119 ? -16.652 -6.342 29.514 1.00 96.62 119 MET A CA 1
ATOM 960 C C . MET A 1 119 ? -16.376 -4.955 28.926 1.00 96.62 119 MET A C 1
ATOM 962 O O . MET A 1 119 ? -15.942 -4.858 27.778 1.00 96.62 119 MET A O 1
ATOM 966 N N . GLN A 1 120 ? -16.588 -3.885 29.698 1.00 95.25 120 GLN A N 1
ATOM 967 C CA . GLN A 1 120 ? -16.286 -2.518 29.262 1.00 95.25 120 GLN A CA 1
ATOM 968 C C . GLN A 1 120 ? -14.804 -2.349 28.926 1.00 95.25 120 GLN A C 1
ATOM 970 O O . GLN A 1 120 ? -14.479 -1.832 27.858 1.00 95.25 120 GLN A O 1
ATOM 975 N N . LYS A 1 121 ? -13.911 -2.854 29.784 1.00 96.75 121 LYS A N 1
ATOM 976 C CA . LYS A 1 121 ? -12.466 -2.816 29.542 1.00 96.75 121 LYS A CA 1
ATOM 977 C C . LYS A 1 121 ? -12.077 -3.580 28.274 1.00 96.75 121 LYS A C 1
ATOM 979 O O . LYS A 1 121 ? -11.344 -3.056 27.441 1.00 96.75 121 LYS A O 1
ATOM 984 N N . SER A 1 122 ? -12.613 -4.787 28.087 1.00 97.38 122 SER A N 1
ATOM 985 C CA . SER A 1 122 ? -12.360 -5.582 26.879 1.00 97.38 122 SER A CA 1
ATOM 986 C C . SER A 1 122 ? -12.848 -4.876 25.609 1.00 97.38 122 SER A C 1
ATOM 988 O O . SER A 1 122 ? -12.169 -4.906 24.581 1.00 97.38 122 SER A O 1
ATOM 990 N N . LEU A 1 123 ? -13.999 -4.201 25.675 1.00 97.12 123 LEU A N 1
ATOM 991 C CA . LEU A 1 123 ? -14.523 -3.426 24.556 1.00 97.12 123 LEU A CA 1
ATOM 992 C C . LEU A 1 123 ? -13.631 -2.223 24.230 1.00 97.12 123 LEU A C 1
ATOM 994 O O . LEU A 1 123 ? -13.385 -1.954 23.054 1.00 97.12 123 LEU A O 1
ATOM 998 N N . GLU A 1 124 ? -13.141 -1.511 25.244 1.00 96.94 124 GLU A N 1
ATOM 999 C CA . GLU A 1 124 ? -12.220 -0.387 25.065 1.00 96.94 124 GLU A CA 1
ATOM 1000 C C . GLU A 1 124 ? -10.906 -0.837 24.416 1.00 96.94 124 GLU A C 1
ATOM 1002 O O . GLU A 1 124 ? -10.481 -0.249 23.419 1.00 96.94 124 GLU A O 1
ATOM 1007 N N . GLU A 1 125 ? -10.319 -1.934 24.901 1.00 97.75 125 GLU A N 1
ATOM 1008 C CA . GLU A 1 125 ? -9.117 -2.543 24.324 1.00 97.75 125 GLU A CA 1
ATOM 1009 C C . GLU A 1 125 ? -9.340 -2.950 22.860 1.00 97.75 125 GLU A C 1
ATOM 1011 O O . GLU A 1 125 ? -8.560 -2.577 21.980 1.00 97.75 125 GLU A O 1
ATOM 1016 N N . ALA A 1 126 ? -10.442 -3.648 22.562 1.00 97.56 126 ALA A N 1
ATOM 1017 C CA . ALA A 1 126 ? -10.781 -4.047 21.198 1.00 97.56 126 ALA A CA 1
ATOM 1018 C C . ALA A 1 126 ? -10.975 -2.832 20.274 1.00 97.56 126 ALA A C 1
ATOM 1020 O O . ALA A 1 126 ? -10.535 -2.843 19.120 1.00 97.56 126 ALA A O 1
ATOM 1021 N N . CYS A 1 127 ? -11.596 -1.763 20.778 1.00 97.50 127 CYS A N 1
ATOM 1022 C CA . CYS A 1 127 ? -11.791 -0.525 20.031 1.00 97.50 127 CYS A CA 1
ATOM 1023 C C . CYS A 1 127 ? -10.450 0.178 19.760 1.00 97.50 127 CYS A C 1
ATOM 1025 O O . CYS A 1 127 ? -10.206 0.611 18.631 1.00 97.50 127 CYS A O 1
ATOM 1027 N N . GLY A 1 128 ? -9.550 0.209 20.749 1.00 97.88 128 GLY A N 1
ATOM 1028 C CA . GLY A 1 128 ? -8.180 0.705 20.605 1.00 97.88 128 GLY A CA 1
ATOM 1029 C C . GLY A 1 128 ? -7.412 -0.037 19.510 1.00 97.88 128 GLY A C 1
ATOM 1030 O O . GLY A 1 128 ? -6.921 0.591 18.569 1.00 97.88 128 GLY A O 1
ATOM 1031 N N . VAL A 1 129 ? -7.423 -1.373 19.551 1.00 97.62 129 VAL A N 1
ATOM 1032 C CA . VAL A 1 129 ? -6.801 -2.222 18.520 1.00 97.62 129 VAL A CA 1
ATOM 1033 C C . VAL A 1 129 ? -7.411 -1.962 17.142 1.00 97.62 129 VAL A C 1
ATOM 1035 O O . VAL A 1 129 ? -6.686 -1.883 16.149 1.00 97.62 129 VAL A O 1
ATOM 1038 N N . CYS A 1 130 ? -8.732 -1.783 17.047 1.00 97.75 130 CYS A N 1
ATOM 1039 C CA . CYS A 1 130 ? -9.395 -1.468 15.780 1.00 97.75 130 CYS A CA 1
ATOM 1040 C C . CYS A 1 130 ? -8.948 -0.118 15.205 1.00 97.75 130 CYS A C 1
ATOM 1042 O O . CYS A 1 130 ? -8.741 -0.003 13.994 1.00 97.75 130 CYS A O 1
ATOM 1044 N N . VAL A 1 131 ? -8.809 0.909 16.046 1.00 97.56 131 VAL A N 1
ATOM 1045 C CA . VAL A 1 131 ? -8.358 2.243 15.628 1.00 97.56 131 VAL A CA 1
ATOM 1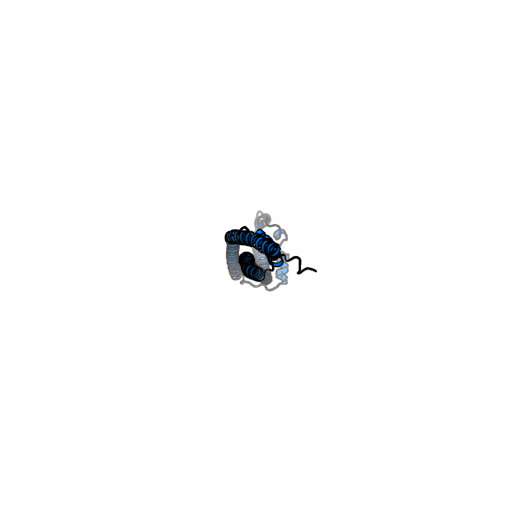046 C C . VAL A 1 131 ? -6.904 2.201 15.167 1.00 97.56 131 VAL A C 1
ATOM 1048 O O . VAL A 1 131 ? -6.596 2.695 14.079 1.00 97.56 131 VAL A O 1
ATOM 1051 N N . GLU A 1 132 ? -6.029 1.564 15.942 1.00 97.88 132 GLU A N 1
ATOM 1052 C CA . GLU A 1 132 ? -4.615 1.407 15.601 1.00 97.88 132 GLU A CA 1
ATOM 1053 C C . GLU A 1 132 ? -4.441 0.611 14.303 1.00 97.88 132 GLU A C 1
ATOM 1055 O O . GLU A 1 132 ? -3.779 1.072 13.372 1.00 97.88 132 GLU A O 1
ATOM 1060 N N . SER A 1 133 ? -5.136 -0.523 14.177 1.00 97.81 133 SER A N 1
ATOM 1061 C CA . SER A 1 133 ? -5.110 -1.359 12.973 1.00 97.81 133 SER A CA 1
ATOM 1062 C C . SER A 1 133 ? -5.579 -0.593 11.738 1.00 97.81 133 SER A C 1
ATOM 1064 O O . SER A 1 133 ? -4.957 -0.685 10.679 1.00 97.81 133 SER A O 1
ATOM 1066 N N . ARG A 1 134 ? -6.650 0.209 11.851 1.00 97.44 134 ARG A N 1
ATOM 1067 C CA . ARG A 1 134 ? -7.133 1.061 10.749 1.00 97.44 134 ARG A CA 1
ATOM 1068 C C . ARG A 1 134 ? -6.110 2.125 10.359 1.00 97.44 134 ARG A C 1
ATOM 1070 O O . ARG A 1 134 ? -5.920 2.362 9.165 1.00 97.44 134 ARG A O 1
ATOM 1077 N N . SER A 1 135 ? -5.455 2.746 11.338 1.00 97.19 135 SER A N 1
ATOM 1078 C CA . SER A 1 135 ? -4.392 3.727 11.100 1.00 97.19 135 SER A CA 1
ATOM 1079 C C . SER A 1 135 ? -3.205 3.094 10.366 1.00 97.19 135 SER A C 1
ATOM 1081 O O . SER A 1 135 ? -2.777 3.599 9.323 1.00 97.19 135 SER A O 1
ATOM 1083 N N . LEU A 1 136 ? -2.744 1.930 10.837 1.00 98.06 136 LEU A N 1
ATOM 1084 C CA . LEU A 1 136 ? -1.642 1.184 10.233 1.00 98.06 136 LEU A CA 1
ATOM 1085 C C . LEU A 1 136 ? -1.973 0.736 8.804 1.00 98.06 136 LEU A C 1
ATOM 1087 O O . LEU A 1 136 ? -1.153 0.900 7.901 1.00 98.06 136 LEU A O 1
ATOM 1091 N N . LEU A 1 137 ? -3.192 0.245 8.557 1.00 97.25 137 LEU A N 1
ATOM 1092 C CA . LEU A 1 137 ? -3.636 -0.116 7.206 1.00 97.25 137 LEU A CA 1
ATOM 1093 C C . LEU A 1 137 ? -3.646 1.101 6.271 1.00 97.25 137 LEU A C 1
ATOM 1095 O O . LEU A 1 137 ? -3.233 1.010 5.113 1.00 97.25 137 LEU A O 1
ATOM 1099 N N . ALA A 1 138 ? -4.108 2.255 6.761 1.00 96.69 138 ALA A N 1
ATOM 1100 C CA . ALA A 1 138 ? -4.136 3.492 5.988 1.00 96.69 138 ALA A CA 1
ATOM 1101 C C . ALA A 1 138 ? -2.724 4.012 5.672 1.00 96.69 138 ALA A C 1
ATOM 1103 O O . ALA A 1 138 ? -2.498 4.575 4.598 1.00 96.69 138 ALA A O 1
ATOM 1104 N N . GLN A 1 139 ? -1.768 3.824 6.583 1.00 96.88 139 GLN A N 1
ATOM 1105 C CA . GLN A 1 139 ? -0.356 4.100 6.330 1.00 96.88 139 GLN A CA 1
ATOM 1106 C C . GLN A 1 139 ? 0.223 3.126 5.298 1.00 96.88 139 GLN A C 1
ATOM 1108 O O . GLN A 1 139 ? 0.703 3.570 4.259 1.00 96.88 139 GLN A O 1
ATOM 1113 N N . SER A 1 140 ? 0.057 1.818 5.502 1.00 97.00 140 SER A N 1
ATOM 1114 C CA . SER A 1 140 ? 0.537 0.784 4.579 1.00 97.00 140 SER A CA 1
ATOM 1115 C C . SER A 1 140 ? -0.003 0.975 3.157 1.00 97.00 140 SER A C 1
ATOM 1117 O O . SER A 1 140 ? 0.748 0.885 2.189 1.00 97.00 140 SER A O 1
ATOM 1119 N N . LYS A 1 141 ? -1.281 1.350 3.003 1.00 96.62 141 LYS A N 1
ATOM 1120 C CA . LYS A 1 141 ? -1.865 1.692 1.697 1.00 96.62 141 LYS A CA 1
ATOM 1121 C C . LYS A 1 141 ? -1.133 2.854 1.018 1.00 96.62 141 LYS A C 1
ATOM 1123 O O . LYS A 1 141 ? -0.897 2.803 -0.193 1.00 96.62 141 LYS A O 1
ATOM 1128 N N . ARG A 1 142 ? -0.799 3.912 1.765 1.00 95.88 142 ARG A N 1
ATOM 1129 C CA . ARG A 1 142 ? -0.062 5.072 1.237 1.00 95.88 142 ARG A CA 1
ATOM 1130 C C . ARG A 1 142 ? 1.360 4.688 0.847 1.00 95.88 142 ARG A C 1
ATOM 1132 O O . ARG A 1 142 ? 1.786 5.033 -0.255 1.00 95.88 142 ARG A O 1
ATOM 1139 N N . ASP A 1 143 ? 2.043 3.927 1.691 1.00 96.12 143 ASP A N 1
ATOM 1140 C CA . ASP A 1 143 ? 3.414 3.478 1.448 1.00 96.12 143 ASP A CA 1
ATOM 1141 C C . ASP A 1 143 ? 3.474 2.556 0.228 1.00 96.12 143 ASP A C 1
ATOM 1143 O O . ASP A 1 143 ? 4.275 2.771 -0.681 1.00 96.12 143 ASP A O 1
ATOM 1147 N N . PHE A 1 144 ? 2.544 1.602 0.135 1.00 95.94 144 PHE A N 1
ATOM 1148 C CA . PHE A 1 144 ? 2.408 0.715 -1.016 1.00 95.94 144 PHE A CA 1
ATOM 1149 C C . PHE A 1 144 ? 2.141 1.491 -2.307 1.00 95.94 144 PHE A C 1
ATOM 1151 O O . PHE A 1 144 ? 2.775 1.229 -3.329 1.00 95.94 144 PHE A O 1
ATOM 1158 N N . THR A 1 145 ? 1.233 2.469 -2.272 1.00 96.00 145 THR A N 1
ATOM 1159 C CA . THR A 1 145 ? 0.927 3.307 -3.442 1.00 96.00 145 THR A CA 1
ATOM 1160 C C . THR A 1 145 ? 2.154 4.113 -3.868 1.00 96.00 145 THR A C 1
ATOM 1162 O O . THR A 1 145 ? 2.489 4.152 -5.050 1.00 96.00 145 THR A O 1
ATOM 1165 N N . THR A 1 146 ? 2.862 4.709 -2.909 1.00 96.12 146 THR A N 1
ATOM 1166 C CA . THR A 1 146 ? 4.063 5.518 -3.158 1.00 96.12 146 THR A CA 1
ATOM 1167 C C . THR A 1 146 ? 5.189 4.671 -3.746 1.00 96.12 146 THR A C 1
ATOM 1169 O O . THR A 1 146 ? 5.755 5.028 -4.780 1.00 96.12 146 THR A O 1
ATOM 1172 N N . ALA A 1 147 ? 5.466 3.508 -3.153 1.00 96.19 147 ALA A N 1
ATOM 1173 C CA . ALA A 1 147 ? 6.457 2.564 -3.657 1.00 96.19 147 ALA A CA 1
ATOM 1174 C C . ALA A 1 147 ? 6.084 2.047 -5.056 1.00 96.19 147 ALA A C 1
ATOM 1176 O O . ALA A 1 147 ? 6.919 2.055 -5.960 1.00 96.19 147 ALA A O 1
ATOM 1177 N N . SER A 1 148 ? 4.819 1.674 -5.272 1.00 95.38 148 SER A N 1
ATOM 1178 C CA . SER A 1 148 ? 4.327 1.188 -6.568 1.00 95.38 148 SER A CA 1
ATOM 1179 C C . SER A 1 148 ? 4.451 2.246 -7.665 1.00 95.38 148 SER A C 1
ATOM 1181 O O . SER A 1 148 ? 4.899 1.946 -8.773 1.00 95.38 148 SER A O 1
ATOM 1183 N N . LEU A 1 149 ? 4.119 3.505 -7.363 1.00 96.38 149 LEU A N 1
ATOM 1184 C CA . LEU A 1 149 ? 4.319 4.623 -8.287 1.00 96.38 149 LEU A CA 1
ATOM 1185 C C . LEU A 1 149 ? 5.807 4.886 -8.551 1.00 96.38 149 LEU A C 1
ATOM 1187 O O . LEU A 1 149 ? 6.175 5.163 -9.693 1.00 96.38 149 LEU A O 1
ATOM 1191 N N . GLY A 1 150 ? 6.670 4.738 -7.543 1.00 96.88 150 GLY A N 1
ATOM 1192 C CA . GLY A 1 150 ? 8.125 4.812 -7.701 1.00 96.88 150 GLY A CA 1
ATOM 1193 C C . GLY A 1 150 ? 8.674 3.730 -8.638 1.00 96.88 150 GLY A C 1
ATOM 1194 O O . GLY A 1 150 ? 9.467 4.025 -9.540 1.00 96.88 150 GLY A O 1
ATOM 1195 N N . ILE A 1 151 ? 8.196 2.490 -8.497 1.00 97.00 151 ILE A N 1
ATOM 1196 C CA . ILE A 1 151 ? 8.530 1.377 -9.397 1.00 97.00 151 ILE A CA 1
ATOM 1197 C C . ILE A 1 151 ? 8.045 1.686 -10.816 1.00 97.00 151 ILE A C 1
ATOM 1199 O O . ILE A 1 151 ? 8.811 1.543 -11.769 1.00 97.00 151 ILE A O 1
ATOM 1203 N N . LEU A 1 152 ? 6.810 2.170 -10.976 1.00 96.75 152 LEU A N 1
ATOM 1204 C CA . LEU A 1 152 ? 6.256 2.512 -12.286 1.00 96.75 152 LEU A CA 1
ATOM 1205 C C . LEU A 1 152 ? 7.030 3.651 -12.966 1.00 96.75 152 LEU A C 1
ATOM 1207 O O . LEU A 1 152 ? 7.311 3.583 -14.164 1.00 96.75 152 LEU A O 1
ATOM 1211 N N . ALA A 1 153 ? 7.412 4.686 -12.217 1.00 96.50 153 ALA A N 1
ATOM 1212 C CA . ALA A 1 153 ? 8.239 5.779 -12.720 1.00 96.50 153 ALA A CA 1
ATOM 1213 C C . ALA A 1 153 ? 9.614 5.270 -13.180 1.00 96.50 153 ALA A C 1
ATOM 1215 O O . ALA A 1 153 ? 10.066 5.599 -14.280 1.00 96.50 153 ALA A O 1
ATOM 1216 N N . SER A 1 154 ? 10.239 4.403 -12.381 1.00 96.06 154 SER A N 1
ATOM 1217 C CA . SER A 1 154 ? 11.521 3.766 -12.702 1.00 96.06 154 SER A CA 1
ATOM 1218 C C . SER A 1 154 ? 11.414 2.868 -13.935 1.00 96.06 154 SER A C 1
ATOM 1220 O O . SER A 1 154 ? 12.278 2.907 -14.811 1.00 96.06 154 SER A O 1
ATOM 1222 N N . TYR A 1 155 ? 10.314 2.122 -14.063 1.00 96.81 155 TYR A N 1
ATOM 1223 C CA . TYR A 1 155 ? 10.011 1.308 -15.235 1.00 96.81 155 TYR A CA 1
ATOM 1224 C C . TYR A 1 155 ? 9.866 2.166 -16.497 1.00 96.81 155 TYR A C 1
ATOM 1226 O O . TYR A 1 155 ? 10.516 1.887 -17.502 1.00 96.81 155 TYR A O 1
ATOM 1234 N N . ARG A 1 156 ? 9.089 3.257 -16.440 1.00 96.06 156 ARG A N 1
ATOM 1235 C CA . ARG A 1 156 ? 8.937 4.202 -17.562 1.00 96.06 156 ARG A CA 1
ATOM 1236 C C . ARG A 1 156 ? 10.267 4.852 -17.945 1.00 96.06 156 ARG A C 1
ATOM 1238 O O . ARG A 1 156 ? 10.549 5.001 -19.132 1.00 96.06 156 ARG A O 1
ATOM 1245 N N . LYS A 1 157 ? 11.097 5.221 -16.960 1.00 96.62 157 LYS A N 1
ATOM 1246 C CA . LYS A 1 157 ? 12.452 5.743 -17.201 1.00 96.62 157 LYS A CA 1
ATOM 1247 C C . LYS A 1 157 ? 13.310 4.703 -17.921 1.00 96.62 157 LYS A C 1
ATOM 1249 O O . LYS A 1 157 ? 13.946 5.033 -18.918 1.00 96.62 157 LYS A O 1
ATOM 1254 N N . ARG A 1 158 ? 13.285 3.449 -17.461 1.00 96.81 158 ARG A N 1
ATOM 1255 C CA . ARG A 1 158 ? 13.999 2.335 -18.096 1.00 96.81 158 ARG A CA 1
ATOM 1256 C C . ARG A 1 158 ? 13.538 2.107 -19.533 1.00 96.81 158 ARG A C 1
ATOM 1258 O O . ARG A 1 158 ? 14.382 1.905 -20.393 1.00 96.81 158 ARG A O 1
ATOM 1265 N N . GLU A 1 159 ? 12.238 2.172 -19.802 1.00 95.50 159 GLU A N 1
ATOM 1266 C CA . GLU A 1 159 ? 11.702 1.976 -21.152 1.00 95.50 159 GLU A CA 1
ATOM 1267 C C . GLU A 1 159 ? 12.179 3.065 -22.119 1.00 95.50 159 GLU A C 1
ATOM 1269 O O . GLU A 1 159 ? 12.680 2.766 -23.199 1.00 95.50 159 GLU A O 1
ATOM 1274 N N . LYS A 1 160 ? 12.148 4.334 -21.690 1.00 92.31 160 LYS A N 1
ATOM 1275 C CA . LYS A 1 160 ? 12.717 5.440 -22.475 1.00 92.31 160 LYS A CA 1
ATOM 1276 C C . LYS A 1 160 ? 14.213 5.252 -22.737 1.00 92.31 160 LYS A C 1
ATOM 1278 O O . LYS A 1 160 ? 14.661 5.464 -23.859 1.00 92.31 160 LYS A O 1
ATOM 1283 N N . LEU A 1 161 ? 14.974 4.835 -21.721 1.00 95.69 161 LEU A N 1
ATOM 1284 C CA . LEU A 1 161 ? 16.404 4.547 -21.864 1.00 95.69 161 LEU A CA 1
ATOM 1285 C C . LEU A 1 161 ? 16.664 3.373 -22.814 1.00 95.69 161 LEU A C 1
ATOM 1287 O O . LEU A 1 161 ? 17.593 3.451 -23.606 1.00 95.69 161 LEU A O 1
ATOM 1291 N N . LYS A 1 162 ? 15.837 2.321 -22.796 1.00 93.88 162 LYS A N 1
ATOM 1292 C CA . LYS A 1 162 ? 15.923 1.215 -23.762 1.00 93.88 162 LYS A CA 1
ATOM 1293 C C . LYS A 1 162 ? 15.642 1.679 -25.188 1.00 93.88 162 LYS A C 1
ATOM 1295 O O . LYS A 1 162 ? 16.370 1.292 -26.096 1.00 93.88 162 LYS A O 1
ATOM 1300 N N . CYS A 1 163 ? 14.630 2.523 -25.389 1.00 87.81 163 CYS A N 1
ATOM 1301 C CA . CYS A 1 163 ? 14.360 3.117 -26.697 1.00 87.81 163 CYS A CA 1
ATOM 1302 C C . CYS A 1 163 ? 15.552 3.947 -27.188 1.00 87.81 163 CYS A C 1
ATOM 1304 O O . CYS A 1 163 ? 15.980 3.768 -28.324 1.00 87.81 163 CYS A O 1
ATOM 1306 N N . LEU A 1 164 ? 16.122 4.794 -26.323 1.00 88.94 164 LEU A N 1
ATOM 1307 C CA . LEU A 1 164 ? 17.333 5.563 -26.629 1.00 88.94 164 LEU A CA 1
ATOM 1308 C C . LEU A 1 164 ? 18.523 4.657 -26.957 1.00 88.94 164 LEU A C 1
ATOM 1310 O O . LEU A 1 164 ? 19.210 4.900 -27.941 1.00 88.94 164 LEU A O 1
ATOM 1314 N N . LEU A 1 165 ? 18.739 3.599 -26.173 1.00 92.44 165 LEU A N 1
ATOM 1315 C CA . LE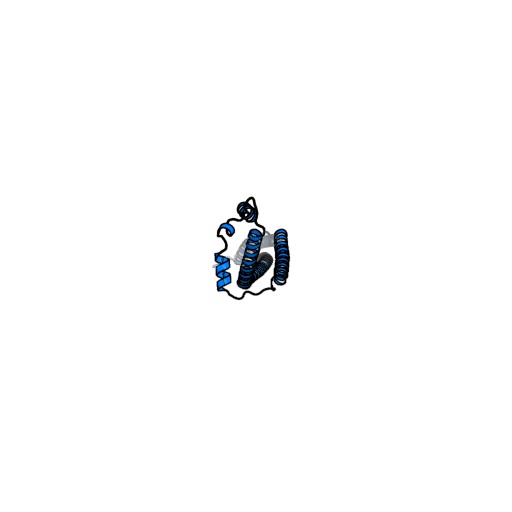U A 1 165 ? 19.811 2.633 -26.399 1.00 92.44 165 LEU A CA 1
ATOM 1316 C C . LEU A 1 165 ? 19.659 1.936 -27.755 1.00 92.44 165 LEU A C 1
ATOM 1318 O O . LEU A 1 165 ? 20.639 1.807 -28.479 1.00 92.44 165 LEU A O 1
ATOM 1322 N N . ARG A 1 166 ? 18.437 1.530 -28.125 1.00 86.25 166 ARG A N 1
ATOM 1323 C CA . ARG A 1 166 ? 18.157 0.931 -29.438 1.00 86.25 166 ARG A CA 1
ATOM 1324 C C . ARG A 1 166 ? 18.466 1.905 -30.571 1.00 86.25 166 ARG A C 1
ATOM 1326 O O . ARG A 1 166 ? 19.088 1.506 -31.548 1.00 86.25 166 ARG A O 1
ATOM 1333 N N . SER A 1 167 ? 18.063 3.167 -30.432 1.00 82.62 167 SER A N 1
ATOM 1334 C CA . SER A 1 167 ? 18.390 4.202 -31.417 1.00 82.62 167 SER A CA 1
ATOM 1335 C C . SER A 1 167 ? 19.899 4.438 -31.519 1.00 82.62 167 SER A C 1
ATOM 1337 O O . SER A 1 167 ? 20.417 4.546 -32.622 1.00 82.62 167 SER A O 1
ATOM 1339 N N . LEU A 1 168 ? 20.617 4.479 -30.392 1.00 86.75 168 LEU A N 1
ATOM 1340 C CA . LEU A 1 168 ? 22.067 4.687 -30.377 1.00 86.75 168 LEU A CA 1
ATOM 1341 C C . LEU A 1 168 ? 22.822 3.508 -31.000 1.00 86.75 168 LEU A C 1
ATOM 1343 O O . LEU A 1 168 ? 23.744 3.719 -31.779 1.00 86.75 168 LEU A O 1
ATOM 1347 N N . TYR A 1 169 ? 22.411 2.275 -30.689 1.00 87.38 169 TYR A N 1
ATOM 1348 C CA . TYR A 1 169 ? 22.991 1.078 -31.296 1.00 87.38 169 TYR A CA 1
ATOM 1349 C C . TYR A 1 169 ? 22.772 1.071 -32.810 1.00 87.38 169 TYR A C 1
ATOM 1351 O O . TYR A 1 169 ? 23.708 0.793 -33.542 1.00 87.38 169 TYR A O 1
ATOM 1359 N N . MET A 1 170 ? 21.582 1.469 -33.273 1.00 81.69 170 MET A N 1
ATOM 1360 C CA . MET A 1 170 ? 21.294 1.609 -34.702 1.00 81.69 170 MET A CA 1
ATOM 1361 C C . MET A 1 170 ? 22.198 2.647 -35.383 1.00 81.69 170 MET A C 1
ATOM 1363 O O . MET A 1 170 ? 22.707 2.393 -36.468 1.00 81.69 170 MET A O 1
ATOM 1367 N N . ILE A 1 171 ? 22.421 3.807 -34.753 1.00 83.75 171 ILE A N 1
ATOM 1368 C CA . ILE A 1 171 ? 23.334 4.835 -35.286 1.00 83.75 171 ILE A CA 1
ATOM 1369 C C . ILE A 1 171 ? 24.755 4.279 -35.385 1.00 83.75 171 ILE A C 1
ATOM 1371 O O . ILE A 1 171 ? 25.387 4.425 -36.423 1.00 83.75 171 ILE A O 1
ATOM 1375 N N . LYS A 1 172 ? 25.225 3.594 -34.338 1.00 87.25 172 LYS A N 1
ATOM 1376 C CA . LYS A 1 172 ? 26.544 2.962 -34.334 1.00 87.25 172 LYS A CA 1
ATOM 1377 C C . LYS A 1 172 ? 26.677 1.911 -35.439 1.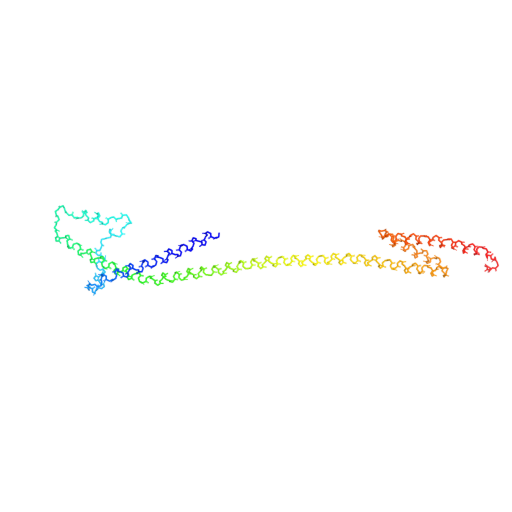00 87.25 172 LYS A C 1
ATOM 1379 O O . LYS A 1 172 ? 27.661 1.927 -36.165 1.00 87.25 172 LYS A O 1
ATOM 1384 N N . THR A 1 173 ? 25.691 1.026 -35.596 1.00 85.56 173 THR A N 1
ATOM 1385 C CA . THR A 1 173 ? 25.720 0.034 -36.680 1.00 85.56 173 THR A CA 1
ATOM 1386 C C . THR A 1 173 ? 25.713 0.704 -38.049 1.00 85.56 173 THR A C 1
ATOM 1388 O O . THR A 1 173 ? 26.374 0.215 -38.951 1.00 85.56 173 THR A O 1
ATOM 1391 N N . LEU A 1 174 ? 25.014 1.835 -38.198 1.00 80.75 174 LEU A N 1
ATOM 1392 C CA . LEU A 1 174 ? 24.951 2.569 -39.460 1.00 80.75 174 LEU A CA 1
ATOM 1393 C C . LEU A 1 174 ? 26.289 3.257 -39.800 1.00 80.75 174 LEU A C 1
ATOM 1395 O O . LEU A 1 174 ? 26.689 3.292 -40.959 1.00 80.75 174 LEU A O 1
ATOM 1399 N N . GLU A 1 175 ? 27.002 3.760 -38.790 1.00 81.88 175 GLU A N 1
ATOM 1400 C CA . GLU A 1 175 ? 28.373 4.273 -38.926 1.00 81.88 175 GLU A CA 1
ATOM 1401 C C . GLU A 1 175 ? 29.358 3.158 -39.315 1.00 81.88 175 GLU A C 1
ATOM 1403 O O . GLU A 1 175 ? 30.144 3.320 -40.244 1.00 81.88 175 GLU A O 1
ATOM 1408 N N . GLU A 1 176 ? 29.282 1.996 -38.660 1.00 84.88 176 GLU A N 1
ATOM 1409 C CA . GLU A 1 176 ? 30.120 0.834 -38.989 1.00 84.88 176 GLU A CA 1
ATOM 1410 C C . GLU A 1 176 ? 29.858 0.327 -40.419 1.00 84.88 176 GLU A C 1
ATOM 1412 O O . GLU A 1 176 ? 30.800 0.002 -41.144 1.00 84.88 176 GLU A O 1
ATOM 1417 N N . THR A 1 177 ? 28.596 0.313 -40.866 1.00 84.12 177 THR A N 1
ATOM 1418 C CA . THR A 1 177 ? 28.257 -0.056 -42.250 1.00 84.12 177 THR A CA 1
ATOM 1419 C C . THR A 1 177 ? 28.743 0.960 -43.280 1.00 84.12 177 THR A C 1
ATOM 1421 O O . THR A 1 177 ? 29.108 0.551 -44.376 1.00 84.12 177 THR A O 1
ATOM 1424 N N . ASP A 1 178 ? 28.788 2.255 -42.950 1.00 81.50 178 ASP A N 1
ATOM 1425 C CA . ASP A 1 178 ? 29.317 3.300 -43.842 1.00 81.50 178 ASP A CA 1
ATOM 1426 C C . ASP A 1 178 ? 30.830 3.132 -44.069 1.00 81.50 178 ASP A C 1
ATOM 1428 O O . ASP A 1 178 ? 31.314 3.258 -45.192 1.00 81.50 178 ASP A O 1
ATOM 1432 N N . VAL A 1 179 ? 31.581 2.753 -43.028 1.00 84.38 179 VAL A N 1
ATOM 1433 C CA . VAL A 1 179 ? 33.004 2.394 -43.168 1.00 84.38 179 VAL A CA 1
ATOM 1434 C C . VAL A 1 179 ? 33.165 1.140 -44.029 1.00 84.38 179 VAL A C 1
ATOM 1436 O O . VAL A 1 179 ? 33.947 1.156 -44.979 1.00 84.38 179 VAL A O 1
ATOM 1439 N N . ARG A 1 180 ? 32.384 0.083 -43.763 1.00 86.12 180 ARG A N 1
ATOM 1440 C CA . ARG A 1 180 ? 32.450 -1.161 -44.548 1.00 86.12 180 ARG A CA 1
ATOM 1441 C C . ARG A 1 180 ? 32.078 -0.952 -46.018 1.00 86.12 180 ARG A C 1
ATOM 1443 O O . ARG A 1 180 ? 32.637 -1.608 -46.891 1.00 86.12 180 ARG A O 1
ATOM 1450 N N . LEU A 1 181 ? 31.155 -0.037 -46.302 1.00 82.88 181 LEU A N 1
ATOM 1451 C CA . LEU A 1 181 ? 30.776 0.321 -47.664 1.00 82.88 181 LEU A CA 1
ATOM 1452 C C . LEU A 1 181 ? 31.949 0.940 -48.436 1.00 82.88 181 LEU A C 1
ATOM 1454 O O . LEU A 1 181 ? 32.149 0.606 -49.601 1.00 82.88 181 LEU A O 1
ATOM 1458 N N . ARG A 1 182 ? 32.747 1.803 -47.792 1.00 81.69 182 ARG A N 1
ATOM 1459 C CA . ARG A 1 182 ? 33.957 2.365 -48.414 1.00 81.69 182 ARG A CA 1
ATOM 1460 C C . ARG A 1 182 ? 34.991 1.287 -48.719 1.00 81.69 182 ARG A C 1
ATOM 1462 O O . ARG A 1 182 ? 35.558 1.312 -49.801 1.00 81.69 182 ARG A O 1
ATOM 1469 N N . GLU A 1 183 ? 35.184 0.327 -47.815 1.00 86.44 183 GLU A N 1
ATOM 1470 C CA . GLU A 1 183 ? 36.082 -0.815 -48.052 1.00 86.44 183 GLU A CA 1
ATOM 1471 C C . GLU A 1 183 ? 35.632 -1.646 -49.267 1.00 86.44 183 GLU A C 1
ATOM 1473 O O . GLU A 1 183 ? 36.444 -1.952 -50.133 1.00 86.44 183 GLU A O 1
ATOM 1478 N N . LEU A 1 184 ? 34.333 -1.953 -49.385 1.00 83.12 184 LEU A N 1
ATOM 1479 C CA . LEU A 1 184 ? 33.792 -2.691 -50.539 1.00 83.12 184 LEU A CA 1
ATOM 1480 C C . LEU A 1 184 ? 33.952 -1.928 -51.864 1.00 83.12 184 LEU A C 1
ATOM 1482 O O . LEU A 1 184 ? 34.134 -2.545 -52.911 1.00 83.12 184 LEU A O 1
ATOM 1486 N N . LEU A 1 185 ? 33.907 -0.593 -51.822 1.00 79.75 185 LEU A N 1
ATOM 1487 C CA . LEU A 1 185 ? 34.167 0.247 -52.992 1.00 79.75 185 LEU A CA 1
ATOM 1488 C C . LEU A 1 185 ? 35.645 0.261 -53.395 1.00 79.75 185 LEU A C 1
ATOM 1490 O O . LEU A 1 185 ? 35.939 0.312 -54.586 1.00 79.75 185 LEU A O 1
ATOM 1494 N N . GLU A 1 186 ? 36.568 0.189 -52.433 1.00 83.06 186 GLU A N 1
ATOM 1495 C CA . GLU A 1 186 ? 38.003 0.030 -52.707 1.00 83.06 186 GLU A CA 1
ATOM 1496 C C . GLU A 1 186 ? 38.338 -1.367 -53.261 1.00 83.06 186 GLU A C 1
ATOM 1498 O O . GLU A 1 186 ? 39.242 -1.496 -54.085 1.00 83.06 186 GLU A O 1
ATOM 1503 N N . GLU A 1 187 ? 37.594 -2.399 -52.851 1.00 85.31 187 GLU A N 1
ATOM 1504 C CA . GLU A 1 187 ? 37.717 -3.784 -53.336 1.00 85.31 187 GLU A CA 1
ATOM 1505 C C . GLU A 1 187 ? 37.061 -4.021 -54.722 1.00 85.31 187 GLU A C 1
ATOM 1507 O O . GLU A 1 187 ? 37.129 -5.136 -55.239 1.00 85.31 187 GLU A O 1
ATOM 1512 N N . GLU A 1 188 ? 36.439 -3.000 -55.335 1.00 77.44 188 GLU A N 1
ATOM 1513 C CA . GLU A 1 188 ? 35.645 -3.070 -56.584 1.00 77.44 188 GLU A CA 1
ATOM 1514 C C . GLU A 1 188 ? 34.446 -4.052 -56.532 1.00 77.44 188 GLU A C 1
ATOM 1516 O O . GLU A 1 188 ? 33.850 -4.387 -57.561 1.00 77.44 188 GLU A O 1
ATOM 1521 N N . ASP A 1 189 ? 34.019 -4.484 -55.338 1.00 83.19 189 ASP A N 1
ATOM 1522 C CA . ASP A 1 189 ? 32.806 -5.294 -55.159 1.00 83.19 189 ASP A CA 1
ATOM 1523 C C . ASP A 1 189 ? 31.558 -4.403 -55.081 1.00 83.19 189 ASP A C 1
ATOM 1525 O O . ASP A 1 189 ? 30.939 -4.182 -54.032 1.00 83.19 189 ASP A O 1
ATOM 1529 N N . TYR A 1 190 ? 31.158 -3.897 -56.247 1.00 80.94 190 TYR A N 1
ATOM 1530 C CA . TYR A 1 190 ? 29.968 -3.059 -56.392 1.00 80.94 190 TYR A CA 1
ATOM 1531 C C . TYR A 1 190 ? 28.670 -3.805 -56.049 1.00 80.94 190 TYR A C 1
ATOM 1533 O O . TYR A 1 190 ? 27.701 -3.194 -55.596 1.00 80.94 190 TYR A O 1
ATOM 1541 N N . SER A 1 191 ? 28.638 -5.131 -56.223 1.00 83.12 191 SER A N 1
ATOM 1542 C CA . SER A 1 191 ? 27.442 -5.938 -55.966 1.00 83.12 191 SER A CA 1
ATOM 1543 C C . SER A 1 191 ? 27.120 -6.029 -54.471 1.00 83.12 191 SER A C 1
ATOM 1545 O O . SER A 1 191 ? 25.975 -5.799 -54.069 1.00 83.12 191 SER A O 1
ATOM 1547 N N . GLY A 1 192 ? 28.141 -6.271 -53.641 1.00 84.12 192 GLY A N 1
ATOM 1548 C CA . GLY A 1 192 ? 28.020 -6.272 -52.186 1.00 84.12 192 GLY A CA 1
ATOM 1549 C C . GLY A 1 192 ? 27.755 -4.875 -51.623 1.00 84.12 192 GLY A C 1
ATOM 1550 O O . GLY A 1 192 ? 26.924 -4.721 -50.723 1.00 84.12 192 GLY A O 1
ATOM 1551 N N . ALA A 1 193 ? 28.396 -3.847 -52.188 1.00 84.62 193 ALA A N 1
ATOM 1552 C CA . ALA A 1 193 ? 28.210 -2.458 -51.773 1.00 84.62 193 ALA A CA 1
ATOM 1553 C C . ALA A 1 193 ? 26.759 -1.976 -51.971 1.00 84.62 193 ALA A C 1
ATOM 1555 O O . ALA A 1 193 ? 26.156 -1.424 -51.048 1.00 84.62 193 ALA A O 1
ATOM 1556 N N . ILE A 1 194 ? 26.156 -2.245 -53.136 1.00 84.25 194 ILE A N 1
ATOM 1557 C CA . ILE A 1 194 ? 24.769 -1.848 -53.436 1.00 84.25 194 ILE A CA 1
ATOM 1558 C C . ILE A 1 194 ? 23.776 -2.567 -52.513 1.00 84.25 194 ILE A C 1
ATOM 1560 O O . ILE A 1 194 ? 22.850 -1.937 -51.991 1.00 84.25 194 ILE A O 1
ATOM 1564 N N . GLN A 1 195 ? 23.968 -3.868 -52.258 1.00 86.31 195 GLN A N 1
ATOM 1565 C CA . GLN A 1 195 ? 23.089 -4.616 -51.356 1.00 86.31 195 GLN A CA 1
ATOM 1566 C C . GLN A 1 195 ? 23.155 -4.073 -49.920 1.00 86.31 195 GLN A C 1
ATOM 1568 O O . GLN A 1 195 ? 22.112 -3.827 -49.305 1.00 86.31 195 GLN A O 1
ATOM 1573 N N . LEU A 1 196 ? 24.364 -3.826 -49.407 1.00 85.31 196 LEU A N 1
ATOM 1574 C CA . LEU A 1 196 ? 24.568 -3.269 -48.071 1.00 85.31 196 LEU A CA 1
ATOM 1575 C C . LEU A 1 196 ? 23.960 -1.861 -47.953 1.00 85.31 196 LEU A C 1
ATOM 1577 O O . LEU A 1 196 ? 23.280 -1.566 -46.969 1.00 85.31 196 LEU A O 1
ATOM 1581 N N . CYS A 1 197 ? 24.122 -1.018 -48.978 1.00 82.88 197 CYS A N 1
ATOM 1582 C CA . CYS A 1 197 ? 23.495 0.304 -49.066 1.00 82.88 197 CYS A CA 1
ATOM 1583 C C . CYS A 1 197 ? 21.967 0.246 -48.956 1.00 82.88 197 CYS A C 1
ATOM 1585 O O . CYS A 1 197 ? 21.371 0.993 -48.175 1.00 82.88 197 CYS A O 1
ATOM 1587 N N . LEU A 1 198 ? 21.321 -0.646 -49.711 1.00 82.50 198 LEU A N 1
ATOM 1588 C CA . LEU A 1 198 ? 19.861 -0.784 -49.712 1.00 82.50 198 LEU A CA 1
ATOM 1589 C C . LEU A 1 198 ? 19.330 -1.270 -48.356 1.00 82.50 198 LEU A C 1
ATOM 1591 O O . LEU A 1 198 ? 18.315 -0.766 -47.861 1.00 82.50 198 LEU A O 1
ATOM 1595 N N . GLU A 1 199 ? 20.021 -2.219 -47.722 1.00 83.31 199 GLU A N 1
ATOM 1596 C CA . GLU A 1 199 ? 19.681 -2.692 -46.376 1.00 83.31 199 GLU A CA 1
ATOM 1597 C C . GLU A 1 199 ? 19.834 -1.575 -45.329 1.00 83.31 199 GLU A C 1
ATOM 1599 O O . GLU A 1 199 ? 18.930 -1.362 -44.510 1.00 83.31 199 GLU A O 1
ATOM 1604 N N . CYS A 1 200 ? 20.912 -0.790 -45.415 1.00 81.06 200 CYS A N 1
ATOM 1605 C CA . CYS A 1 200 ? 21.158 0.364 -44.549 1.00 81.06 200 CYS A CA 1
ATOM 1606 C C . CYS A 1 200 ? 20.110 1.464 -44.737 1.00 81.06 200 CYS A C 1
ATOM 1608 O O . CYS A 1 200 ? 19.601 2.014 -43.758 1.00 81.06 200 CYS A O 1
ATOM 1610 N N . GLN A 1 201 ? 19.709 1.747 -45.976 1.00 79.94 201 GLN A N 1
ATOM 1611 C CA . GLN A 1 201 ? 18.676 2.734 -46.275 1.00 79.94 201 GLN A CA 1
ATOM 1612 C C . GLN A 1 201 ? 17.307 2.312 -45.723 1.00 79.94 201 GLN A C 1
ATOM 1614 O O . GLN A 1 201 ? 16.575 3.124 -45.144 1.00 79.94 201 GLN A O 1
ATOM 1619 N N . LYS A 1 202 ? 16.967 1.024 -45.835 1.00 82.12 202 LYS A N 1
ATOM 1620 C CA . LYS A 1 202 ? 15.742 0.466 -45.252 1.00 82.12 202 LYS A CA 1
ATOM 1621 C C . LYS A 1 202 ? 15.758 0.568 -43.724 1.00 82.12 202 LYS A C 1
ATOM 1623 O O . LYS A 1 202 ? 14.764 1.008 -43.136 1.00 82.12 202 LYS A O 1
ATOM 1628 N N . ALA A 1 203 ? 16.880 0.247 -43.079 1.00 78.69 203 ALA A N 1
ATOM 1629 C CA . ALA A 1 203 ? 17.049 0.389 -41.633 1.00 78.69 203 ALA A CA 1
ATOM 1630 C C . ALA A 1 203 ? 16.954 1.860 -41.179 1.00 78.69 203 ALA A C 1
ATOM 1632 O O . ALA A 1 203 ? 16.184 2.177 -40.266 1.00 78.69 203 ALA A O 1
ATOM 1633 N N . ALA A 1 204 ? 17.636 2.776 -41.874 1.00 78.19 204 ALA A N 1
ATOM 1634 C CA . ALA A 1 204 ? 17.610 4.215 -41.607 1.00 78.19 204 ALA A CA 1
ATOM 1635 C C . ALA A 1 204 ? 16.206 4.823 -41.784 1.00 78.19 204 ALA A C 1
ATOM 1637 O O . ALA A 1 204 ? 15.796 5.694 -41.010 1.00 78.19 204 ALA A O 1
ATOM 1638 N N . SER A 1 205 ? 15.415 4.317 -42.740 1.00 75.06 205 SER A N 1
ATOM 1639 C CA . SER A 1 205 ? 14.052 4.801 -42.995 1.00 75.06 205 SER A CA 1
ATOM 1640 C C . SER A 1 205 ? 13.097 4.624 -41.804 1.00 75.06 205 SER A C 1
ATOM 1642 O O . SER A 1 205 ? 12.184 5.431 -41.623 1.00 75.06 205 SER A O 1
ATOM 1644 N N . THR A 1 206 ? 13.354 3.631 -40.946 1.00 74.25 206 THR A N 1
ATOM 1645 C CA . THR A 1 206 ? 12.542 3.327 -39.754 1.00 74.25 206 THR A CA 1
ATOM 1646 C C . THR A 1 206 ? 12.768 4.345 -38.622 1.00 74.25 206 THR A C 1
ATOM 1648 O O . THR A 1 206 ? 11.953 4.455 -37.709 1.00 74.25 206 THR A O 1
ATOM 1651 N N . PHE A 1 207 ? 13.850 5.132 -38.685 1.00 68.62 207 PHE A N 1
ATOM 1652 C CA . PHE A 1 207 ? 14.271 6.062 -37.630 1.00 68.62 207 PHE A CA 1
ATOM 1653 C C . PHE A 1 207 ? 14.420 7.519 -38.107 1.00 68.62 207 PHE A C 1
ATOM 1655 O O . PHE A 1 207 ? 15.074 8.326 -37.443 1.00 68.62 207 PHE A O 1
ATOM 1662 N N . LYS A 1 208 ? 13.738 7.898 -39.200 1.00 67.06 208 LYS A N 1
ATOM 1663 C CA . LYS A 1 208 ? 13.732 9.265 -39.776 1.00 67.06 208 LYS A CA 1
ATOM 1664 C C . LYS A 1 208 ? 13.338 10.386 -38.803 1.00 67.06 208 LYS A C 1
ATOM 1666 O O . LYS A 1 208 ? 13.549 11.555 -39.099 1.00 67.06 208 LYS A O 1
ATOM 1671 N N . HIS A 1 209 ? 12.773 10.053 -37.644 1.00 71.12 209 HIS A N 1
ATOM 1672 C CA . HIS A 1 209 ? 12.424 11.017 -36.599 1.00 71.12 209 HIS A CA 1
ATOM 1673 C C . HIS A 1 209 ? 13.644 11.705 -35.961 1.00 71.12 209 HIS A C 1
ATOM 1675 O O . HIS A 1 209 ? 13.487 12.736 -35.311 1.00 71.12 209 HIS A O 1
ATOM 1681 N N . PHE A 1 210 ? 14.852 11.156 -36.126 1.00 71.19 210 PHE A N 1
ATOM 1682 C CA . PHE A 1 210 ? 16.084 11.779 -35.648 1.00 71.19 210 PHE A CA 1
ATOM 1683 C C . PHE A 1 210 ? 16.754 12.581 -36.771 1.00 71.19 210 PHE A C 1
ATOM 1685 O O . PHE A 1 210 ? 17.110 12.025 -37.807 1.00 71.19 210 PHE A O 1
ATOM 1692 N N . SER A 1 211 ? 16.997 13.877 -36.538 1.00 68.75 211 SER A N 1
ATOM 1693 C CA . SER A 1 211 ? 17.640 14.776 -37.517 1.00 68.75 211 SER A CA 1
ATOM 1694 C C . SER A 1 211 ? 19.002 14.256 -37.998 1.00 68.75 211 SER A C 1
ATOM 1696 O O . SER A 1 211 ? 19.305 14.340 -39.182 1.00 68.75 211 SER A O 1
ATOM 1698 N N . CYS A 1 212 ? 19.791 13.659 -37.098 1.00 66.00 212 CYS A N 1
ATOM 1699 C CA . CYS A 1 212 ? 21.092 13.064 -37.419 1.00 66.00 212 CYS A CA 1
ATOM 1700 C C . CYS A 1 212 ? 20.971 11.860 -38.375 1.00 66.00 212 CYS A C 1
ATOM 1702 O O . CYS A 1 212 ? 21.784 11.709 -39.281 1.00 66.00 212 CYS A O 1
ATOM 1704 N N . ILE A 1 213 ? 19.914 11.050 -38.241 1.00 73.69 213 ILE A N 1
ATOM 1705 C CA . ILE A 1 213 ? 19.664 9.906 -39.131 1.00 73.69 213 ILE A CA 1
ATOM 1706 C C . ILE A 1 213 ? 19.171 10.381 -40.499 1.00 73.69 213 ILE A C 1
ATOM 1708 O O . ILE A 1 213 ? 19.505 9.770 -41.506 1.00 73.69 213 ILE A O 1
ATOM 1712 N N . SER A 1 214 ? 18.417 11.483 -40.564 1.00 73.75 214 SER A N 1
ATOM 1713 C CA . SER A 1 214 ? 18.015 12.074 -41.846 1.00 73.75 214 SER A CA 1
ATOM 1714 C C . SER A 1 214 ? 19.214 12.603 -42.637 1.00 73.75 214 SER A C 1
ATOM 1716 O O . SER A 1 214 ? 19.278 12.395 -43.845 1.00 73.75 214 SER A O 1
ATOM 1718 N N . GLU A 1 215 ? 20.165 13.265 -41.973 1.00 76.50 215 GLU A N 1
ATOM 1719 C CA . GLU A 1 215 ? 21.388 13.756 -42.621 1.00 76.50 215 GLU A CA 1
ATOM 1720 C C . GLU A 1 215 ? 22.287 12.595 -43.073 1.00 76.50 215 GLU A C 1
ATOM 1722 O O . GLU A 1 215 ? 22.770 12.587 -44.202 1.00 76.50 215 GLU A O 1
ATOM 1727 N N . LEU A 1 216 ? 22.450 11.568 -42.232 1.00 75.62 216 LEU A N 1
ATOM 1728 C CA . LEU A 1 216 ? 23.206 10.364 -42.582 1.00 75.62 216 LEU A CA 1
ATOM 1729 C C . LEU A 1 216 ? 22.538 9.566 -43.713 1.00 75.62 216 LEU A C 1
ATOM 1731 O O . LEU A 1 216 ? 23.215 9.093 -44.617 1.00 75.62 216 LEU A O 1
ATOM 1735 N N . SER A 1 217 ? 21.207 9.472 -43.716 1.00 77.94 217 SER A N 1
ATOM 1736 C CA . SER A 1 217 ? 20.453 8.857 -44.812 1.00 77.94 217 SER A CA 1
ATOM 1737 C C . SER A 1 217 ? 20.617 9.622 -46.127 1.00 77.94 217 SER A C 1
ATOM 1739 O O . SER A 1 217 ? 20.554 8.991 -47.178 1.00 77.94 217 SER A O 1
ATOM 1741 N N . SER A 1 218 ? 20.802 10.946 -46.082 1.00 81.94 218 SER A N 1
ATOM 1742 C CA . SER A 1 218 ? 21.136 11.739 -47.270 1.00 81.94 218 SER A CA 1
ATOM 1743 C C . SER A 1 218 ? 22.537 11.393 -47.766 1.00 81.94 218 SER A C 1
ATOM 1745 O O . SER A 1 218 ? 22.695 11.082 -48.936 1.00 81.94 218 SER A O 1
ATOM 1747 N N . LYS A 1 219 ? 23.529 11.332 -46.867 1.00 82.19 219 LYS A N 1
ATOM 1748 C CA . LYS A 1 219 ? 24.911 10.965 -47.223 1.00 82.19 219 LYS A CA 1
ATOM 1749 C C . LYS A 1 219 ? 25.021 9.545 -47.791 1.00 82.19 219 LYS A C 1
ATOM 1751 O O . LYS A 1 219 ? 25.776 9.325 -48.730 1.00 82.19 219 LYS A O 1
ATOM 1756 N N . LEU A 1 220 ? 24.246 8.588 -47.273 1.00 79.75 220 LEU A N 1
ATOM 1757 C CA . LEU A 1 220 ? 24.159 7.234 -47.838 1.00 79.75 220 LEU A CA 1
ATOM 1758 C C . LEU A 1 220 ? 23.551 7.237 -49.247 1.00 79.75 220 LEU A C 1
ATOM 1760 O O . LEU A 1 220 ? 24.021 6.502 -50.109 1.00 79.75 220 LEU A O 1
ATOM 1764 N N . GLN A 1 221 ? 22.541 8.078 -49.496 1.00 82.00 221 GLN A N 1
ATOM 1765 C CA . GLN A 1 221 ? 21.973 8.245 -50.835 1.00 82.00 221 GLN A CA 1
ATOM 1766 C C . GLN A 1 221 ? 22.993 8.855 -51.802 1.00 82.00 221 GLN A C 1
ATOM 1768 O O . GLN A 1 221 ? 23.119 8.371 -52.922 1.00 82.00 221 GLN A O 1
ATOM 1773 N N . ASP A 1 222 ? 23.740 9.868 -51.362 1.00 85.12 222 ASP A N 1
ATOM 1774 C CA . ASP A 1 222 ? 24.819 10.468 -52.153 1.00 85.12 222 ASP A CA 1
ATOM 1775 C C . ASP A 1 222 ? 25.905 9.425 -52.464 1.00 85.12 222 ASP A C 1
ATOM 1777 O O . ASP A 1 222 ? 26.361 9.315 -53.600 1.00 85.12 222 ASP A O 1
ATOM 1781 N N . THR A 1 223 ? 26.266 8.593 -51.480 1.00 81.06 223 THR A N 1
ATOM 1782 C CA . THR A 1 223 ? 27.242 7.509 -51.667 1.00 81.06 223 THR A CA 1
ATOM 1783 C C . THR A 1 223 ? 26.744 6.469 -52.669 1.00 81.06 223 THR A C 1
ATOM 1785 O O . THR A 1 223 ? 27.520 6.043 -53.516 1.00 81.06 223 THR A O 1
ATOM 1788 N N . LEU A 1 224 ? 25.456 6.104 -52.644 1.00 81.69 224 LEU A N 1
ATOM 1789 C CA . LEU A 1 224 ? 24.860 5.199 -53.634 1.00 81.69 224 LEU A CA 1
ATOM 1790 C C . LEU A 1 224 ? 24.965 5.767 -55.057 1.00 81.69 224 LEU A C 1
ATOM 1792 O O . LEU A 1 224 ? 25.401 5.054 -55.957 1.00 81.69 224 LEU A O 1
ATOM 1796 N N . VAL A 1 225 ? 24.668 7.054 -55.250 1.00 84.69 225 VAL A N 1
ATOM 1797 C CA . VAL A 1 225 ? 24.842 7.717 -56.555 1.00 84.69 225 VAL A CA 1
ATOM 1798 C C . VAL A 1 225 ? 26.311 7.681 -56.993 1.00 84.69 225 VAL A C 1
ATOM 1800 O O . VAL A 1 225 ? 26.605 7.343 -58.136 1.00 84.69 225 VAL A O 1
ATOM 1803 N N . MET A 1 226 ? 27.253 7.925 -56.076 1.00 82.75 226 MET A N 1
ATOM 1804 C CA . MET A 1 226 ? 28.682 7.788 -56.382 1.00 82.75 226 MET A CA 1
ATOM 1805 C C . MET A 1 226 ? 29.074 6.353 -56.765 1.00 82.75 226 MET A C 1
ATOM 1807 O O . MET A 1 226 ? 29.921 6.175 -57.638 1.00 82.75 226 MET A O 1
ATOM 1811 N N . THR A 1 227 ? 28.481 5.327 -56.141 1.00 81.00 227 THR A N 1
ATOM 1812 C CA . THR A 1 227 ? 28.743 3.925 -56.514 1.00 81.00 227 THR A CA 1
ATOM 1813 C C . THR A 1 227 ? 28.256 3.604 -57.927 1.00 81.00 227 THR A C 1
ATOM 1815 O O . THR A 1 227 ? 28.957 2.911 -58.661 1.00 81.00 227 THR A O 1
ATOM 1818 N N . GLU A 1 228 ? 27.103 4.146 -58.334 1.00 82.62 228 GLU A N 1
ATOM 1819 C CA . GLU A 1 228 ? 26.565 3.991 -59.691 1.00 82.62 228 GLU A CA 1
ATOM 1820 C C . GLU A 1 228 ? 27.485 4.656 -60.724 1.00 82.62 228 GLU A C 1
ATOM 1822 O O . GLU A 1 228 ? 27.874 4.025 -61.705 1.00 82.62 228 GLU A O 1
ATOM 1827 N N . GLU A 1 229 ? 27.930 5.889 -60.463 1.00 85.50 229 GLU A N 1
ATOM 1828 C CA . GLU A 1 229 ? 28.867 6.596 -61.346 1.00 85.50 229 GLU A CA 1
ATOM 1829 C C . GLU A 1 229 ? 30.215 5.865 -61.473 1.00 85.50 229 GLU A C 1
ATOM 1831 O O . GLU A 1 229 ? 30.788 5.772 -62.561 1.00 85.50 229 GLU A O 1
ATOM 1836 N N . GLN A 1 230 ? 30.743 5.322 -60.371 1.00 81.00 230 GLN A N 1
ATOM 1837 C CA . GLN A 1 230 ? 31.989 4.553 -60.397 1.00 81.00 230 GLN A CA 1
ATOM 1838 C C . GLN A 1 230 ? 31.846 3.234 -61.160 1.00 81.00 230 GLN A C 1
ATOM 1840 O O . GLN A 1 230 ? 32.758 2.874 -61.910 1.00 81.00 230 GLN A O 1
ATOM 1845 N N . LEU A 1 231 ? 30.710 2.548 -61.018 1.00 85.38 231 LEU A N 1
ATOM 1846 C CA . LEU A 1 231 ? 30.387 1.356 -61.797 1.00 85.38 231 LEU A CA 1
ATOM 1847 C C . LEU A 1 231 ? 30.346 1.680 -63.298 1.00 85.38 231 LEU A C 1
ATOM 1849 O O . LEU A 1 231 ? 30.959 0.966 -64.090 1.00 85.38 231 LEU A O 1
ATOM 1853 N N . ASP A 1 232 ? 29.716 2.786 -63.695 1.00 86.31 232 ASP A N 1
ATOM 1854 C CA . ASP A 1 232 ? 29.675 3.229 -65.094 1.00 86.31 232 ASP A CA 1
ATOM 1855 C C . ASP A 1 232 ? 31.078 3.522 -65.652 1.00 86.31 232 ASP A C 1
ATOM 1857 O O . ASP A 1 232 ? 31.410 3.143 -66.781 1.00 86.31 232 ASP A O 1
ATOM 1861 N N . VAL A 1 233 ? 31.947 4.145 -64.851 1.00 84.12 233 VAL A N 1
ATOM 1862 C CA . VAL A 1 233 ? 33.350 4.384 -65.223 1.00 84.12 233 VAL A CA 1
ATOM 1863 C C . VAL A 1 233 ? 34.126 3.069 -65.353 1.00 84.12 233 VAL A C 1
ATOM 1865 O O . VAL A 1 233 ? 34.910 2.916 -66.296 1.00 84.12 233 VAL A O 1
ATOM 1868 N N . ALA A 1 234 ? 33.923 2.112 -64.445 1.00 80.50 234 ALA A N 1
ATOM 1869 C CA . ALA A 1 234 ? 34.551 0.795 -64.509 1.00 80.50 234 ALA A CA 1
ATOM 1870 C C . ALA A 1 234 ? 34.094 0.017 -65.756 1.00 80.50 234 ALA A C 1
ATOM 1872 O O . ALA A 1 234 ? 34.928 -0.478 -66.517 1.00 80.50 234 ALA A O 1
ATOM 1873 N N . LEU A 1 235 ? 32.788 -0.002 -66.039 1.00 82.44 235 LEU A N 1
ATOM 1874 C CA . LEU A 1 235 ? 32.223 -0.613 -67.244 1.00 82.44 235 LEU A CA 1
ATOM 1875 C C . LEU A 1 235 ? 32.753 0.051 -68.523 1.00 82.44 235 LEU A C 1
ATOM 1877 O O . LEU A 1 235 ? 33.136 -0.644 -69.462 1.00 82.44 235 LEU A O 1
ATOM 1881 N N . SER A 1 236 ? 32.865 1.381 -68.554 1.00 84.31 236 SER A N 1
ATOM 1882 C CA . SER A 1 236 ? 33.444 2.116 -69.688 1.00 84.31 236 SER A CA 1
ATOM 1883 C C . SER A 1 236 ? 34.918 1.756 -69.937 1.00 84.31 236 SER A C 1
ATOM 1885 O O . SER A 1 236 ? 35.336 1.577 -71.087 1.00 84.31 236 SER A O 1
ATOM 1887 N N . LYS A 1 237 ? 35.710 1.559 -68.871 1.00 80.12 237 LYS A N 1
ATOM 1888 C CA . LYS A 1 237 ? 37.097 1.069 -68.969 1.00 80.12 237 LYS A CA 1
ATOM 1889 C C . LYS A 1 237 ? 37.168 -0.359 -69.511 1.00 80.12 237 LYS A C 1
ATOM 1891 O O . LYS A 1 237 ? 38.020 -0.631 -70.354 1.00 80.12 237 LYS A O 1
ATOM 1896 N N . VAL A 1 238 ? 36.277 -1.253 -69.079 1.00 76.56 238 VAL A N 1
ATOM 1897 C CA . VAL A 1 238 ? 36.190 -2.627 -69.611 1.00 76.56 238 VAL A CA 1
ATOM 1898 C C . VAL A 1 238 ? 35.830 -2.609 -71.099 1.00 76.56 238 VAL A C 1
ATOM 1900 O O . VAL A 1 238 ? 36.501 -3.260 -71.897 1.00 76.56 238 VAL A O 1
ATOM 1903 N N . CYS A 1 239 ? 34.848 -1.799 -71.500 1.00 72.69 239 CYS A N 1
ATOM 1904 C CA . CYS A 1 239 ? 34.469 -1.622 -72.904 1.00 72.69 239 CYS A CA 1
ATOM 1905 C C . CYS A 1 239 ? 35.602 -1.028 -73.761 1.00 72.69 239 CYS A C 1
ATOM 1907 O O . CYS A 1 239 ? 35.742 -1.387 -74.928 1.00 72.69 239 CYS A O 1
ATOM 1909 N N . SER A 1 240 ? 36.434 -0.151 -73.192 1.00 70.19 240 SER A N 1
ATOM 1910 C CA . SER A 1 240 ? 37.572 0.470 -73.892 1.00 70.19 240 SER A CA 1
ATOM 1911 C C . SER A 1 240 ? 38.790 -0.455 -74.015 1.00 70.19 240 SER A C 1
ATOM 1913 O O . SER A 1 240 ? 39.565 -0.326 -74.960 1.00 70.19 240 SER A O 1
A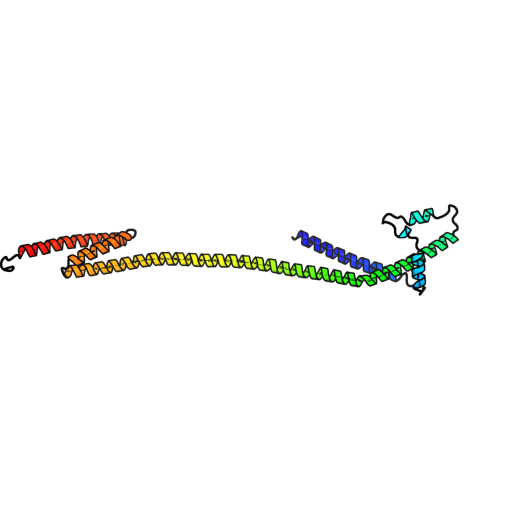TOM 1915 N N . ASN A 1 241 ? 38.951 -1.405 -73.090 1.00 62.28 241 ASN A N 1
ATOM 1916 C CA . ASN A 1 241 ? 40.035 -2.394 -73.074 1.00 62.28 241 ASN A CA 1
ATOM 1917 C C . ASN A 1 241 ? 39.647 -3.728 -73.739 1.00 62.28 241 ASN A C 1
ATOM 1919 O O . ASN A 1 241 ? 40.343 -4.730 -73.572 1.00 62.28 241 ASN A O 1
ATOM 1923 N N . PHE A 1 242 ? 38.544 -3.764 -74.491 1.00 60.00 242 PHE A N 1
ATOM 1924 C CA . PHE A 1 242 ? 38.072 -4.971 -75.160 1.00 60.00 242 PHE A CA 1
ATOM 1925 C C . PHE A 1 242 ? 38.978 -5.336 -76.352 1.00 60.00 242 PHE A C 1
ATOM 1927 O O . PHE A 1 242 ? 38.798 -4.855 -77.471 1.00 60.00 242 PHE A O 1
ATOM 1934 N N . TYR A 1 243 ? 39.965 -6.204 -76.119 1.00 58.12 243 TYR A N 1
ATOM 1935 C CA . TYR A 1 243 ? 40.759 -6.834 -77.174 1.00 58.12 243 TYR A CA 1
ATOM 1936 C C . TYR A 1 243 ? 40.093 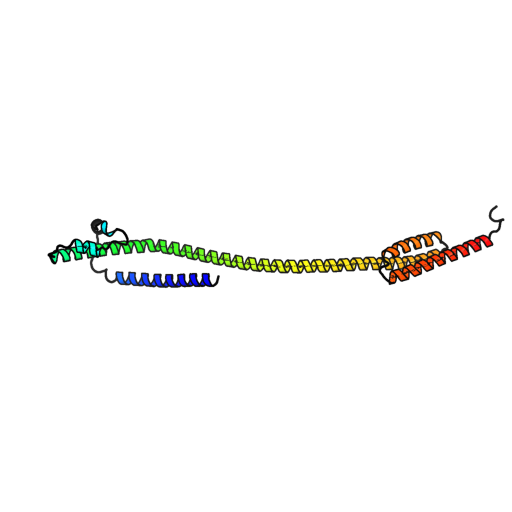-8.142 -77.616 1.00 58.12 243 TYR A C 1
ATOM 1938 O O . TYR A 1 243 ? 40.066 -9.125 -76.878 1.00 58.12 243 TYR A O 1
ATOM 1946 N N . ALA A 1 244 ? 39.609 -8.179 -78.860 1.00 58.59 244 ALA A N 1
ATOM 1947 C CA . ALA A 1 244 ? 38.939 -9.341 -79.455 1.00 58.59 244 ALA A CA 1
ATOM 1948 C C . ALA A 1 244 ? 39.793 -10.631 -79.502 1.00 58.59 244 ALA A C 1
ATOM 1950 O O . ALA A 1 244 ? 39.245 -11.704 -79.710 1.00 58.59 244 ALA A O 1
ATOM 1951 N N . GLY A 1 245 ? 41.114 -10.545 -79.298 1.00 60.00 245 GLY A N 1
ATOM 1952 C CA . GLY A 1 245 ? 42.027 -11.698 -79.281 1.00 60.00 245 GLY A CA 1
ATOM 1953 C C . GLY A 1 245 ? 42.226 -12.366 -77.915 1.00 60.00 245 GLY A C 1
ATOM 1954 O O . GLY A 1 245 ? 43.050 -13.265 -77.813 1.00 60.00 245 GLY A O 1
ATOM 1955 N N . GLN A 1 246 ? 41.541 -11.918 -76.859 1.00 56.69 246 GLN A N 1
ATOM 1956 C CA . GLN A 1 246 ? 41.672 -12.482 -75.504 1.00 56.69 246 GLN A CA 1
ATOM 1957 C C . GLN A 1 246 ? 40.491 -13.392 -75.106 1.00 56.69 246 GLN A C 1
ATOM 1959 O O . GLN A 1 246 ? 40.464 -13.912 -73.994 1.00 56.69 246 GLN A O 1
ATOM 1964 N N . TYR A 1 247 ? 39.532 -13.577 -76.018 1.00 56.66 247 TYR A N 1
ATOM 1965 C CA . TYR A 1 247 ? 38.321 -14.390 -75.849 1.00 56.66 247 TYR A CA 1
ATOM 1966 C C . TYR A 1 247 ? 38.165 -15.458 -76.954 1.00 56.66 247 TYR A C 1
ATOM 1968 O O . TYR A 1 247 ? 37.049 -15.915 -77.206 1.00 56.66 247 TYR A O 1
ATOM 1976 N N . GLU A 1 248 ? 39.266 -15.835 -77.614 1.00 43.69 248 GLU A N 1
ATOM 1977 C CA . GLU A 1 248 ? 39.367 -17.071 -78.413 1.00 43.69 248 GLU A CA 1
ATOM 1978 C C . GLU A 1 248 ? 39.965 -18.186 -77.542 1.00 43.69 248 GLU A C 1
ATOM 1980 O O . GLU A 1 248 ? 39.427 -19.316 -77.578 1.00 43.69 248 GLU A O 1
#

Secondary structure (DSSP, 8-state):
-HHHHHHHHHHHHHHHHHHHHHHHHHHHHHHHS-S-----HHHHHHHHHTS-GGGGS-TT--HHHHHHTTS-SS--HHHHHHHHHHHHHHHHHHHHHHHHHHHHHHHHHHHHHHHHHHHHHHHHHHHHHHHHHHHHHHHHHHHHHHHHHHHHHHHHHHHHHHHHHHHHHHHHHHHHHHHHHHHHHHTT-HHHHHHHHHHHHHHHHTTTTSHHHHHHHHHHHHHHHHHHHHHHHHHHHHHHT--GGG--

InterPro domains:
  IPR019515 Vacuolar protein sorting-associated protein 54, N-terminal [PF10475] (49-247)
  IPR040047 Syndetin [PTHR13258] (33-248)

Sequence (248 aa):
IVYLIQNILKSIDVWSEFKEFVAEEIIHAKEATLSKSWNNPEVEQDILSSIKEVFYSDENFDASQYKLKEISDVPDINEIRAEEAKLKLQLDVVSKKLSALILQNQTALAEELNHVTQMQKSLEEACGVCVESRSLLAQSKRDFTTASLGILASYRKREKLKCLLRSLYMIKTLEETDVRLRELLEEEDYSGAIQLCLECQKAASTFKHFSCISELSSKLQDTLVMTEEQLDVALSKVCSNFYAGQYE

pLDDT: mean 75.58, std 17.45, range [34.72, 98.06]